Protein AF-0000000075983414 (afdb_homodimer)

Organism: Limulus polyphemus (NCBI:txid6850)

Secondary structure (DSSP, 8-state):
---------S-S-BTTB-HHHHHHHHHHHHHHHHHHHHHHHHHHHHTT--HHHHHHHHHHHHHHHHHHHHHHHHHHHHHHT-STTHHHHHHHHHHHHHHHHHHHHHHHHHHHHHHHHHHHHHHHHHTT--SGGGG-/---------S-S-BTTB-HHHHHHHHHHHHHHHHHHHHHHHHHHHHTT--HHHHHHHHHHHHHHHHHHHHHHHHHHHHHHT-STTHHHHHHHHHHHHHHHHHHHHHHHHHHHHHHHHHHHHHHHHHTT--SGGGG-

Nearest PDB structures (foldseek):
  1x8z-assembly1_A-2  TM=8.320E-01  e=2.469E+00  Arabidopsis thaliana
  1x8z-assembly3_A  TM=8.320E-01  e=2.469E+00  Arabidopsis thaliana
  3na7-assembly1_A  TM=4.948E-01  e=3.840E+00  Helicobacter pylori NCTC 11638
  6ixe-assembly1_A  TM=3.147E-01  e=1.873E+00  Homo sapiens
  8i21-assembly1_A  TM=4.310E-01  e=4.058E+00  Saccharomyces cerevisiae S288C

Structure (mmCIF, N/CA/C/O backbone):
data_AF-0000000075983414-model_v1
#
loop_
_entity.id
_entity.type
_entity.pdbx_description
1 polymer 'Uncharacterized protein LOC106467905 isoform X2'
#
loop_
_atom_site.group_PDB
_atom_site.id
_atom_site.type_symbol
_atom_site.label_atom_id
_atom_site.label_alt_id
_atom_site.label_comp_id
_atom_site.label_asym_id
_atom_site.label_entity_id
_atom_site.label_seq_id
_atom_site.pdbx_PDB_ins_code
_atom_site.Cartn_x
_atom_site.Cartn_y
_atom_site.Cartn_z
_atom_site.occupancy
_atom_site.B_iso_or_equiv
_atom_site.auth_seq_id
_atom_site.auth_comp_id
_atom_site.auth_asym_id
_atom_site.auth_atom_id
_atom_site.pdbx_PDB_model_num
ATOM 1 N N . MET A 1 1 ? 20.734 -34.062 -30.781 1 33.03 1 MET A N 1
ATOM 2 C CA . MET A 1 1 ? 19.844 -33.094 -30.156 1 33.03 1 MET A CA 1
ATOM 3 C C . MET A 1 1 ? 20.375 -32.656 -28.781 1 33.03 1 MET A C 1
ATOM 5 O O . MET A 1 1 ? 20.359 -33.438 -27.828 1 33.03 1 MET A O 1
ATOM 9 N N . THR A 1 2 ? 21.438 -32.062 -28.703 1 35.12 2 THR A N 1
ATOM 10 C CA . THR A 1 2 ? 22.312 -31.547 -27.656 1 35.12 2 THR A CA 1
ATOM 11 C C . THR A 1 2 ? 21.516 -30.766 -26.625 1 35.12 2 THR A C 1
ATOM 13 O O . THR A 1 2 ? 20.859 -29.781 -26.969 1 35.12 2 THR A O 1
ATOM 16 N N . THR A 1 3 ? 20.719 -31.5 -25.766 1 39.09 3 THR A N 1
ATOM 17 C CA . THR A 1 3 ? 19.891 -31 -24.672 1 39.09 3 THR A CA 1
ATOM 18 C C . THR A 1 3 ? 20.609 -29.906 -23.906 1 39.09 3 THR A C 1
ATOM 20 O O . THR A 1 3 ? 21.656 -30.141 -23.312 1 39.09 3 THR A O 1
ATOM 23 N N . SER A 1 4 ? 20.875 -28.812 -24.469 1 42.91 4 SER A N 1
ATOM 24 C CA . SER A 1 4 ? 21.438 -27.656 -23.766 1 42.91 4 SER A CA 1
ATOM 25 C C . SER A 1 4 ? 21.062 -27.688 -22.281 1 42.91 4 SER A C 1
ATOM 27 O O . SER A 1 4 ? 19.906 -27.922 -21.938 1 42.91 4 SER A O 1
ATOM 29 N N . PRO A 1 5 ? 21.969 -28.016 -21.359 1 45.22 5 PRO A N 1
ATOM 30 C CA . PRO A 1 5 ? 21.688 -28.125 -19.922 1 45.22 5 PRO A CA 1
ATOM 31 C C . PRO A 1 5 ? 20.719 -27.062 -19.438 1 45.22 5 PRO A C 1
ATOM 33 O O . PRO A 1 5 ? 20.953 -25.875 -19.609 1 45.22 5 PRO A O 1
ATOM 36 N N . GLU A 1 6 ? 19.406 -27.125 -19.812 1 51.22 6 GLU A N 1
ATOM 37 C CA . GLU A 1 6 ? 18.406 -26.219 -19.281 1 51.22 6 GLU A CA 1
ATOM 38 C C . GLU A 1 6 ? 18.734 -25.812 -17.859 1 51.22 6 GLU A C 1
ATOM 40 O O . GLU A 1 6 ? 19.062 -26.656 -17.016 1 51.22 6 GLU A O 1
ATOM 45 N N . PRO A 1 7 ? 19.172 -24.641 -17.656 1 54.56 7 PRO A N 1
ATOM 46 C CA . PRO A 1 7 ? 19.578 -24.109 -16.344 1 54.56 7 PRO A CA 1
ATOM 47 C C . PRO A 1 7 ? 18.641 -24.562 -15.219 1 54.56 7 PRO A C 1
ATOM 49 O O . PRO A 1 7 ? 17.469 -24.812 -15.453 1 54.56 7 PRO A O 1
ATOM 52 N N . MET A 1 8 ? 19.188 -25.219 -14.109 1 62.91 8 MET A N 1
ATOM 53 C CA . MET A 1 8 ? 18.516 -25.719 -12.906 1 62.91 8 MET A CA 1
ATOM 54 C C . MET A 1 8 ? 17.516 -24.703 -12.383 1 62.91 8 MET A C 1
ATOM 56 O O . MET A 1 8 ? 17.656 -23.5 -12.617 1 62.91 8 MET A O 1
ATOM 60 N N . ALA A 1 9 ? 16.359 -25.125 -12.141 1 73.62 9 ALA A N 1
ATOM 61 C CA . ALA A 1 9 ? 15.305 -24.281 -11.578 1 73.62 9 ALA A CA 1
ATOM 62 C C . ALA A 1 9 ? 15.859 -23.375 -10.484 1 73.62 9 ALA A C 1
ATOM 64 O O . ALA A 1 9 ? 16.844 -23.719 -9.82 1 73.62 9 ALA A O 1
ATOM 65 N N . ILE A 1 10 ? 15.555 -22.109 -10.484 1 77.94 10 ILE A N 1
ATOM 66 C CA . ILE A 1 10 ? 15.984 -21.141 -9.492 1 77.94 10 ILE A CA 1
ATOM 67 C C . ILE A 1 10 ? 15.773 -21.703 -8.094 1 77.94 10 ILE A C 1
ATOM 69 O O . ILE A 1 10 ? 16.656 -21.609 -7.238 1 77.94 10 ILE A O 1
ATOM 73 N N . LEU A 1 11 ? 14.555 -22.297 -7.871 1 75.38 11 LEU A N 1
ATOM 74 C CA . LEU A 1 11 ? 14.242 -22.938 -6.598 1 75.38 11 LEU A CA 1
ATOM 75 C C . LEU A 1 11 ? 14.086 -24.438 -6.77 1 75.38 11 LEU A C 1
ATOM 77 O O . LEU A 1 11 ? 13.508 -24.906 -7.754 1 75.38 11 LEU A O 1
ATOM 81 N N . THR A 1 12 ? 14.727 -25.203 -6.035 1 72.44 12 THR A N 1
ATOM 82 C CA . THR A 1 12 ? 14.586 -26.656 -6.07 1 72.44 12 THR A CA 1
ATOM 83 C C . THR A 1 12 ? 13.453 -27.109 -5.16 1 72.44 12 THR A C 1
ATOM 85 O O . THR A 1 12 ? 12.852 -28.156 -5.387 1 72.44 12 THR A O 1
ATOM 88 N N . THR A 1 13 ? 13.156 -26.375 -4.066 1 73.19 13 THR A N 1
ATOM 89 C CA . THR A 1 13 ? 12.062 -26.688 -3.148 1 73.19 13 THR A CA 1
ATOM 90 C C . THR A 1 13 ? 11.328 -25.406 -2.736 1 73.19 13 THR A C 1
ATOM 92 O O . THR A 1 13 ? 11.922 -24.328 -2.695 1 73.19 13 THR A O 1
ATOM 95 N N . CYS A 1 14 ? 10.102 -25.422 -2.766 1 72.12 14 CYS A N 1
ATOM 96 C CA . CYS A 1 14 ? 9.273 -24.297 -2.318 1 72.12 14 CYS A CA 1
ATOM 97 C C . CYS A 1 14 ? 8.281 -24.75 -1.256 1 72.12 14 CYS A C 1
ATOM 99 O O . CYS A 1 14 ? 7.57 -25.734 -1.439 1 72.12 14 CYS A O 1
ATOM 101 N N . CYS A 1 15 ? 8.125 -23.984 -0.198 1 65.69 15 CYS A N 1
ATOM 102 C CA . CYS A 1 15 ? 7.219 -24.25 0.913 1 65.69 15 CYS A CA 1
ATOM 103 C C . CYS A 1 15 ? 7.453 -25.656 1.479 1 65.69 15 CYS A C 1
ATOM 105 O O . CYS A 1 15 ? 6.5 -26.375 1.778 1 65.69 15 CYS A O 1
ATOM 107 N N . ARG A 1 16 ? 8.641 -26.062 1.559 1 63.31 16 ARG A N 1
ATOM 108 C CA . ARG A 1 16 ? 9.078 -27.344 2.121 1 63.31 16 ARG A CA 1
ATOM 109 C C . ARG A 1 16 ? 8.539 -28.516 1.308 1 63.31 16 ARG A C 1
ATOM 111 O O . ARG A 1 16 ? 8.352 -29.609 1.839 1 63.31 16 ARG A O 1
ATOM 118 N N . ARG A 1 17 ? 8.148 -28.25 0.26 1 73.69 17 ARG A N 1
ATOM 119 C CA . ARG A 1 17 ? 7.688 -29.344 -0.588 1 73.69 17 ARG A CA 1
ATOM 120 C C . ARG A 1 17 ? 8.289 -29.25 -1.984 1 73.69 17 ARG A C 1
ATOM 122 O O . ARG A 1 17 ? 9.398 -28.734 -2.152 1 73.69 17 ARG A O 1
ATOM 129 N N . SER A 1 18 ? 7.438 -29.594 -2.959 1 78.44 18 SER A N 1
ATOM 130 C CA . SER A 1 18 ? 7.82 -29.547 -4.363 1 78.44 18 SER A CA 1
ATOM 131 C C . SER A 1 18 ? 7.438 -28.219 -5 1 78.44 18 SER A C 1
ATOM 133 O O . SER A 1 18 ? 6.625 -27.469 -4.445 1 78.44 18 SER A O 1
ATOM 135 N N . VAL A 1 19 ? 8.195 -27.828 -5.965 1 83.31 19 VAL A N 1
ATOM 136 C CA . VAL A 1 19 ? 7.957 -26.578 -6.695 1 83.31 19 VAL A CA 1
ATOM 137 C C . VAL A 1 19 ? 6.539 -26.578 -7.266 1 83.31 19 VAL A C 1
ATOM 139 O O . VAL A 1 19 ? 5.922 -25.516 -7.41 1 83.31 19 VAL A O 1
ATOM 142 N N . ARG A 1 20 ? 6.02 -27.781 -7.523 1 83.62 20 ARG A N 1
ATOM 143 C CA . ARG A 1 20 ? 4.664 -27.891 -8.055 1 83.62 20 ARG A CA 1
ATOM 144 C C . ARG A 1 20 ? 3.629 -27.516 -6.996 1 83.62 20 ARG A C 1
ATOM 146 O O . ARG A 1 20 ? 2.717 -26.734 -7.262 1 83.62 20 ARG A O 1
ATOM 153 N N . ASP A 1 21 ? 3.816 -28.062 -5.832 1 85 21 ASP A N 1
ATOM 154 C CA . ASP A 1 21 ? 2.93 -27.75 -4.719 1 85 21 ASP A CA 1
ATOM 155 C C . ASP A 1 21 ? 3.025 -26.266 -4.34 1 85 21 ASP A C 1
ATOM 157 O O . ASP A 1 21 ? 2.018 -25.641 -4.004 1 85 21 ASP A O 1
ATOM 161 N N . GLY A 1 22 ? 4.281 -25.75 -4.414 1 86.5 22 GLY A N 1
ATOM 162 C CA . GLY A 1 22 ? 4.484 -24.344 -4.129 1 86.5 22 GLY A CA 1
ATOM 163 C C . GLY A 1 22 ? 3.756 -23.422 -5.098 1 86.5 22 GLY A C 1
ATOM 164 O O . GLY A 1 22 ? 3.174 -22.422 -4.691 1 86.5 22 GLY A O 1
ATOM 165 N N . SER A 1 23 ? 3.762 -23.812 -6.324 1 88.88 23 SER A N 1
ATOM 166 C CA . SER A 1 23 ? 3.088 -23.016 -7.34 1 88.88 23 SER A CA 1
ATOM 167 C C . SER A 1 23 ? 1.573 -23.062 -7.168 1 88.88 23 SER A C 1
ATOM 169 O O . SER A 1 23 ? 0.885 -22.062 -7.391 1 88.88 23 SER A O 1
ATOM 171 N N . PHE A 1 24 ? 1.1 -24.234 -6.777 1 89.25 24 PHE A N 1
ATOM 172 C CA . PHE A 1 24 ? -0.328 -24.375 -6.512 1 89.25 24 PHE A CA 1
ATOM 173 C C . PHE A 1 24 ? -0.745 -23.5 -5.336 1 89.25 24 PHE A C 1
ATOM 175 O O . PHE A 1 24 ? -1.758 -22.797 -5.406 1 89.25 24 PHE A O 1
ATOM 182 N N . ILE A 1 25 ? 0.06 -23.469 -4.293 1 88.56 25 ILE A N 1
ATOM 183 C CA . ILE A 1 25 ? -0.216 -22.641 -3.119 1 88.56 25 ILE A CA 1
ATOM 184 C C . ILE A 1 25 ? -0.112 -21.156 -3.486 1 88.56 25 ILE A C 1
ATOM 186 O O . ILE A 1 25 ? -0.909 -20.344 -3.02 1 88.56 25 ILE A O 1
ATOM 190 N N . ALA A 1 26 ? 0.865 -20.859 -4.297 1 90.69 26 ALA A N 1
ATOM 191 C CA . ALA A 1 26 ? 1.028 -19.484 -4.754 1 90.69 26 ALA A CA 1
ATOM 192 C C . ALA A 1 26 ? -0.204 -19.016 -5.52 1 90.69 26 ALA A C 1
ATOM 194 O O . ALA A 1 26 ? -0.639 -17.875 -5.363 1 90.69 26 ALA A O 1
ATOM 195 N N . GLY A 1 27 ? -0.705 -19.922 -6.344 1 93 27 GLY A N 1
ATOM 196 C CA . GLY A 1 27 ? -1.905 -19.578 -7.094 1 93 27 GLY A CA 1
ATOM 197 C C . GLY A 1 27 ? -3.096 -19.281 -6.203 1 93 27 GLY A C 1
ATOM 198 O O . GLY A 1 27 ? -3.797 -18.281 -6.418 1 93 27 GLY A O 1
ATOM 199 N N . ILE A 1 28 ? -3.271 -20.125 -5.195 1 90.38 28 ILE A N 1
ATOM 200 C CA . ILE A 1 28 ? -4.391 -19.953 -4.273 1 90.38 28 ILE A CA 1
ATOM 201 C C . ILE A 1 28 ? -4.188 -18.672 -3.459 1 90.38 28 ILE A C 1
ATOM 203 O O . ILE A 1 28 ? -5.113 -17.875 -3.297 1 90.38 28 ILE A O 1
ATOM 207 N N . TYR A 1 29 ? -2.979 -18.562 -3.021 1 89 29 TYR A N 1
ATOM 208 C CA . TYR A 1 29 ? -2.629 -17.391 -2.215 1 89 29 TYR A CA 1
ATOM 209 C C . TYR A 1 29 ? -2.887 -16.109 -2.98 1 89 29 TYR A C 1
ATOM 211 O O . TYR A 1 29 ? -3.508 -15.18 -2.455 1 89 29 TYR A O 1
ATOM 219 N N . THR A 1 30 ? -2.441 -15.977 -4.184 1 91.94 30 THR A N 1
ATOM 220 C CA . THR A 1 30 ? -2.607 -14.766 -4.973 1 91.94 30 THR A CA 1
ATOM 221 C C . THR A 1 30 ? -4.07 -14.562 -5.352 1 91.94 30 THR A C 1
ATOM 223 O O . THR A 1 30 ? -4.543 -13.43 -5.441 1 91.94 30 THR A O 1
ATOM 226 N N . LEU A 1 31 ? -4.734 -15.68 -5.59 1 92 31 LEU A N 1
ATOM 227 C CA . LEU A 1 31 ? -6.16 -15.586 -5.887 1 92 31 LEU A CA 1
ATOM 228 C C . LEU A 1 31 ? -6.91 -14.914 -4.742 1 92 31 LEU A C 1
ATOM 230 O O . LEU A 1 31 ? -7.676 -13.977 -4.965 1 92 31 LEU A O 1
ATOM 234 N N . VAL A 1 32 ? -6.625 -15.367 -3.557 1 86.88 32 VAL A N 1
ATOM 235 C CA . VAL A 1 32 ? -7.293 -14.836 -2.373 1 86.88 32 VAL A CA 1
ATOM 236 C C . VAL A 1 32 ? -6.859 -13.391 -2.135 1 86.88 32 VAL A C 1
ATOM 238 O O . VAL A 1 32 ? -7.691 -12.523 -1.871 1 86.88 32 VAL A O 1
ATOM 241 N N . LEU A 1 33 ? -5.586 -13.133 -2.258 1 85.94 33 LEU A N 1
ATOM 242 C CA . LEU A 1 33 ? -5.035 -11.797 -2.025 1 85.94 33 LEU A CA 1
ATOM 243 C C . LEU A 1 33 ? -5.637 -10.789 -2.996 1 85.94 33 LEU A C 1
ATOM 245 O O . LEU A 1 33 ? -6.09 -9.719 -2.58 1 85.94 33 LEU A O 1
ATOM 249 N N . TYR A 1 34 ? -5.707 -11.102 -4.195 1 91.69 34 TYR A N 1
ATOM 250 C CA . TYR A 1 34 ? -6.156 -10.125 -5.191 1 91.69 34 TYR A CA 1
ATOM 251 C C . TYR A 1 34 ? -7.676 -10.031 -5.211 1 91.69 34 TYR A C 1
ATOM 253 O O . TYR A 1 34 ? -8.234 -8.984 -5.559 1 91.69 34 TYR A O 1
ATOM 261 N N . MET A 1 35 ? -8.328 -11.148 -4.844 1 88.56 35 MET A N 1
ATOM 262 C CA . MET A 1 35 ? -9.766 -11.016 -4.625 1 88.56 35 MET A CA 1
ATOM 263 C C . MET A 1 35 ? -10.062 -10 -3.527 1 88.56 35 MET A C 1
ATOM 265 O O . MET A 1 35 ? -10.984 -9.195 -3.654 1 88.56 35 MET A O 1
ATOM 269 N N . ALA A 1 36 ? -9.32 -10.086 -2.457 1 83.62 36 ALA A N 1
ATOM 270 C CA . ALA A 1 36 ? -9.469 -9.125 -1.364 1 83.62 36 ALA A CA 1
ATOM 271 C C . ALA A 1 36 ? -9.203 -7.703 -1.84 1 83.62 36 ALA A C 1
ATOM 273 O O . ALA A 1 36 ? -9.914 -6.773 -1.467 1 83.62 36 ALA A O 1
ATOM 274 N N . VAL A 1 37 ? -8.18 -7.516 -2.641 1 86.25 37 VAL A N 1
ATOM 275 C CA . VAL A 1 37 ? -7.832 -6.199 -3.166 1 86.25 37 VAL A CA 1
ATOM 276 C C . VAL A 1 37 ? -8.969 -5.668 -4.031 1 86.25 37 VAL A C 1
ATOM 278 O O . VAL A 1 37 ? -9.32 -4.488 -3.953 1 86.25 37 VAL A O 1
ATOM 281 N N . VAL A 1 38 ? -9.562 -6.531 -4.844 1 88.88 38 VAL A N 1
ATOM 282 C CA . VAL A 1 38 ? -10.68 -6.133 -5.691 1 88.88 38 VAL A CA 1
ATOM 283 C C . VAL A 1 38 ? -11.867 -5.715 -4.828 1 88.88 38 VAL A C 1
ATOM 285 O O . VAL A 1 38 ? -12.492 -4.68 -5.078 1 88.88 38 VAL A O 1
ATOM 288 N N . ILE A 1 39 ? -12.18 -6.52 -3.836 1 84.44 39 ILE A N 1
ATOM 289 C CA . ILE A 1 39 ? -13.312 -6.242 -2.967 1 84.44 39 ILE A CA 1
ATOM 290 C C . ILE A 1 39 ? -13.109 -4.914 -2.248 1 84.44 39 ILE A C 1
ATOM 292 O O . ILE A 1 39 ? -13.977 -4.043 -2.271 1 84.44 39 ILE A O 1
ATOM 296 N N . VAL A 1 40 ? -11.977 -4.715 -1.691 1 80.94 40 VAL A N 1
ATOM 297 C CA . VAL A 1 40 ? -11.664 -3.5 -0.949 1 80.94 40 VAL A CA 1
ATOM 298 C C . VAL A 1 40 ? -11.648 -2.303 -1.897 1 80.94 40 VAL A C 1
ATOM 300 O O . VAL A 1 40 ? -12.172 -1.235 -1.57 1 80.94 40 VAL A O 1
ATOM 303 N N . GLY A 1 41 ? -10.977 -2.482 -3.072 1 83.12 41 GLY A N 1
ATOM 304 C CA . GLY A 1 41 ? -10.906 -1.406 -4.047 1 83.12 41 GLY A CA 1
ATOM 305 C C . GLY A 1 41 ? -12.273 -0.985 -4.562 1 83.12 41 GLY A C 1
ATOM 306 O O . GLY A 1 41 ? -12.531 0.206 -4.75 1 83.12 41 GLY A O 1
ATOM 307 N N . THR A 1 42 ? -13.094 -1.959 -4.801 1 83.56 42 THR A N 1
ATOM 308 C CA . THR A 1 42 ? -14.438 -1.662 -5.293 1 83.56 42 THR A CA 1
ATOM 309 C C . THR A 1 42 ? -15.242 -0.923 -4.23 1 83.56 42 THR A C 1
ATOM 311 O O . THR A 1 42 ? -16 -0.002 -4.551 1 83.56 42 THR A O 1
ATOM 314 N N . PHE A 1 43 ? -15.156 -1.291 -3.02 1 77.94 43 PHE A N 1
ATOM 315 C CA . PHE A 1 43 ? -15.828 -0.582 -1.937 1 77.94 43 PHE A CA 1
ATOM 316 C C . PHE A 1 43 ? -15.344 0.861 -1.854 1 77.94 43 PHE A C 1
ATOM 318 O O . PHE A 1 43 ? -16.141 1.776 -1.633 1 77.94 43 PHE A O 1
ATOM 325 N N . TYR A 1 44 ? -14.07 1.025 -1.992 1 77 44 TYR A N 1
ATOM 326 C CA . TYR A 1 44 ? -13.5 2.367 -1.975 1 77 44 TYR A CA 1
ATOM 327 C C . TYR A 1 44 ? -14.047 3.209 -3.119 1 77 44 TYR A C 1
ATOM 329 O O . TYR A 1 44 ? -14.391 4.379 -2.93 1 77 44 TYR A O 1
ATOM 337 N N . LEU A 1 45 ? -14.109 2.67 -4.273 1 76.25 45 LEU A N 1
ATOM 338 C CA . LEU A 1 45 ? -14.602 3.385 -5.445 1 76.25 45 LEU A CA 1
ATOM 339 C C . LEU A 1 45 ? -16.062 3.803 -5.258 1 76.25 45 LEU A C 1
ATOM 341 O O . LEU A 1 45 ? -16.469 4.883 -5.695 1 76.25 45 LEU A O 1
ATOM 345 N N . ASN A 1 46 ? -16.812 2.953 -4.617 1 75.06 46 ASN A N 1
ATOM 346 C CA . ASN A 1 46 ? -18.219 3.242 -4.395 1 75.06 46 ASN A CA 1
ATOM 347 C C . ASN A 1 46 ? -18.406 4.281 -3.295 1 75.06 46 ASN A C 1
ATOM 349 O O . ASN A 1 46 ? -19.422 4.988 -3.27 1 75.06 46 ASN A O 1
ATOM 353 N N . SER A 1 47 ? -17.484 4.25 -2.465 1 65.19 47 SER A N 1
ATOM 354 C CA . SER A 1 47 ? -17.625 5.199 -1.367 1 65.19 47 SER A CA 1
ATOM 355 C C . SER A 1 47 ? -17.156 6.594 -1.784 1 65.19 47 SER A C 1
ATOM 357 O O . SER A 1 47 ? -17.375 7.57 -1.065 1 65.19 47 SER A O 1
ATOM 359 N N . LEU A 1 48 ? -16.891 6.949 -3.082 1 57.69 48 LEU A N 1
ATOM 360 C CA . LEU A 1 48 ? -16.594 8.227 -3.723 1 57.69 48 LEU A CA 1
ATOM 361 C C . LEU A 1 48 ? -15.672 9.07 -2.842 1 57.69 48 LEU A C 1
ATOM 363 O O . LEU A 1 48 ? -15.812 10.297 -2.787 1 57.69 48 LEU A O 1
ATOM 367 N N . LEU A 1 49 ? -14.75 8.438 -2.119 1 56.03 49 LEU A N 1
ATOM 368 C CA . LEU A 1 49 ? -14.211 9.258 -1.043 1 56.03 49 LEU A CA 1
ATOM 369 C C . LEU A 1 49 ? -13.266 10.32 -1.593 1 56.03 49 LEU A C 1
ATOM 371 O O . LEU A 1 49 ? -13.414 11.508 -1.294 1 56.03 49 LEU A O 1
ATOM 375 N N . GLU A 1 50 ? -12.078 10 -2.023 1 59.78 50 GLU A N 1
ATOM 376 C CA . GLU A 1 50 ? -11.117 11.031 -2.414 1 59.78 50 GLU A CA 1
ATOM 377 C C . GLU A 1 50 ? -10.766 10.922 -3.895 1 59.78 50 GLU A C 1
ATOM 379 O O . GLU A 1 50 ? -10.281 9.875 -4.348 1 59.78 50 GLU A O 1
ATOM 384 N N . PRO A 1 51 ? -11.164 12.039 -4.609 1 60.47 51 PRO A N 1
ATOM 385 C CA . PRO A 1 51 ? -10.867 12.062 -6.043 1 60.47 51 PRO A CA 1
ATOM 386 C C . PRO A 1 51 ? -9.414 11.703 -6.348 1 60.47 51 PRO A C 1
ATOM 388 O O . PRO A 1 51 ? -9.141 11.016 -7.34 1 60.47 51 PRO A O 1
ATOM 391 N N . ALA A 1 52 ? -8.484 12.109 -5.422 1 60.22 52 ALA A N 1
ATOM 392 C CA . ALA A 1 52 ? -7.062 11.977 -5.742 1 60.22 52 ALA A CA 1
ATOM 393 C C . ALA A 1 52 ? -6.66 10.508 -5.832 1 60.22 52 ALA A C 1
ATOM 395 O O . ALA A 1 52 ? -5.785 10.141 -6.617 1 60.22 52 ALA A O 1
ATOM 396 N N . LEU A 1 53 ? -7.449 9.688 -5.07 1 68.5 53 LEU A N 1
ATOM 397 C CA . LEU A 1 53 ? -7.031 8.289 -5.035 1 68.5 53 LEU A CA 1
ATOM 398 C C . LEU A 1 53 ? -7.945 7.43 -5.902 1 68.5 53 LEU A C 1
ATOM 400 O O . LEU A 1 53 ? -7.707 6.23 -6.062 1 68.5 53 LEU A O 1
ATOM 404 N N . LEU A 1 54 ? -8.914 8.188 -6.59 1 74.38 54 LEU A N 1
ATOM 405 C CA . LEU A 1 54 ? -9.906 7.445 -7.363 1 74.38 54 LEU A CA 1
ATOM 406 C C . LEU A 1 54 ? -9.258 6.758 -8.562 1 74.38 54 LEU A C 1
ATOM 408 O O . LEU A 1 54 ? -9.477 5.566 -8.789 1 74.38 54 LEU A O 1
ATOM 412 N N . GLY A 1 55 ? -8.477 7.59 -9.266 1 75.44 55 GLY A N 1
ATOM 413 C CA . GLY A 1 55 ? -7.832 7.047 -10.445 1 75.44 55 GLY A CA 1
ATOM 414 C C . GLY A 1 55 ? -6.871 5.914 -10.141 1 75.44 55 GLY A C 1
ATOM 415 O O . GLY A 1 55 ? -6.887 4.879 -10.805 1 75.44 55 GLY A O 1
ATOM 416 N N . VAL A 1 56 ? -6.195 6.09 -9.094 1 76.88 56 VAL A N 1
ATOM 417 C CA . VAL A 1 56 ? -5.184 5.113 -8.711 1 76.88 56 VAL A CA 1
ATOM 418 C C . VAL A 1 56 ? -5.859 3.844 -8.195 1 76.88 56 VAL A C 1
ATOM 420 O O . VAL A 1 56 ? -5.422 2.732 -8.5 1 76.88 56 VAL A O 1
ATOM 423 N N . THR A 1 57 ? -6.93 4.043 -7.488 1 80 57 THR A N 1
ATOM 424 C CA . THR A 1 57 ? -7.656 2.9 -6.953 1 80 57 THR A CA 1
ATOM 425 C C . THR A 1 57 ? -8.328 2.111 -8.07 1 80 57 THR A C 1
ATOM 427 O O . THR A 1 57 ? -8.312 0.879 -8.07 1 80 57 THR A O 1
ATOM 430 N N . LEU A 1 58 ? -8.82 2.877 -9.008 1 84.5 58 LEU A N 1
ATOM 431 C CA . LEU A 1 58 ? -9.461 2.207 -10.141 1 84.5 58 LEU A CA 1
ATOM 432 C C . LEU A 1 58 ? -8.453 1.363 -10.914 1 84.5 58 LEU A C 1
ATOM 434 O O . LEU A 1 58 ? -8.742 0.221 -11.273 1 84.5 58 LEU A O 1
ATOM 438 N N . LEU A 1 59 ? -7.316 1.932 -11.172 1 85.38 59 LEU A N 1
ATOM 439 C CA . LEU A 1 59 ? -6.254 1.22 -11.875 1 85.38 59 LEU A CA 1
ATOM 440 C C . LEU A 1 59 ? -5.852 -0.04 -11.117 1 85.38 59 LEU A C 1
ATOM 442 O O . LEU A 1 59 ? -5.711 -1.111 -11.711 1 85.38 59 LEU A O 1
ATOM 446 N N . SER A 1 60 ? -5.703 0.103 -9.852 1 86.69 60 SER A N 1
ATOM 447 C CA . SER A 1 60 ? -5.312 -1.025 -9.016 1 86.69 60 SER A CA 1
ATOM 448 C C . SER A 1 60 ? -6.371 -2.123 -9.031 1 86.69 60 SER A C 1
ATOM 450 O O . SER A 1 60 ? -6.039 -3.311 -9.078 1 86.69 60 SER A O 1
ATOM 452 N N . VAL A 1 61 ? -7.645 -1.737 -9.062 1 88.88 61 VAL A N 1
ATOM 453 C CA . VAL A 1 61 ? -8.734 -2.707 -9.031 1 88.88 61 VAL A CA 1
ATOM 454 C C . VAL A 1 61 ? -8.781 -3.479 -10.344 1 88.88 61 VAL A C 1
ATOM 456 O O . VAL A 1 61 ? -8.945 -4.699 -10.352 1 88.88 61 VAL A O 1
ATOM 459 N N . VAL A 1 62 ? -8.625 -2.779 -11.453 1 92.06 62 VAL A N 1
ATOM 460 C CA . VAL A 1 62 ? -8.648 -3.41 -12.766 1 92.06 62 VAL A CA 1
ATOM 461 C C . VAL A 1 62 ? -7.496 -4.41 -12.875 1 92.06 62 VAL A C 1
ATOM 463 O O . VAL A 1 62 ? -7.699 -5.555 -13.297 1 92.06 62 VAL A O 1
ATOM 466 N N . LEU A 1 63 ? -6.355 -4.043 -12.461 1 92.94 63 LEU A N 1
ATOM 467 C CA . LEU A 1 63 ? -5.188 -4.914 -12.523 1 92.94 63 LEU A CA 1
ATOM 468 C C . LEU A 1 63 ? -5.34 -6.102 -11.586 1 92.94 63 LEU A C 1
ATOM 470 O O . LEU A 1 63 ? -4.973 -7.227 -11.93 1 92.94 63 LEU A O 1
ATOM 474 N N . ALA A 1 64 ? -5.844 -5.812 -10.461 1 93.38 64 ALA A N 1
ATOM 475 C CA . ALA A 1 64 ? -6.098 -6.895 -9.516 1 93.38 64 ALA A CA 1
ATOM 476 C C . ALA A 1 64 ? -7.086 -7.906 -10.086 1 93.38 64 ALA A C 1
ATOM 478 O O . ALA A 1 64 ? -6.953 -9.109 -9.867 1 93.38 64 ALA A O 1
ATOM 479 N N . GLY A 1 65 ? -8.031 -7.375 -10.797 1 94.81 65 GLY A N 1
ATOM 480 C CA . GLY A 1 65 ? -8.969 -8.266 -11.461 1 94.81 65 GLY A CA 1
ATOM 481 C C . GLY A 1 65 ? -8.297 -9.211 -12.445 1 94.81 65 GLY A C 1
ATOM 482 O O . GLY A 1 65 ? -8.602 -10.406 -12.469 1 94.81 65 GLY A O 1
ATOM 483 N N . PHE A 1 66 ? -7.441 -8.703 -13.234 1 95.75 66 PHE A N 1
ATOM 484 C CA . PHE A 1 66 ? -6.668 -9.516 -14.164 1 95.75 66 PHE A CA 1
ATOM 485 C C . PHE A 1 66 ? -5.848 -10.562 -13.414 1 95.75 66 PHE A C 1
ATOM 487 O O . PHE A 1 66 ? -5.703 -11.695 -13.867 1 95.75 66 PHE A O 1
ATOM 494 N N . CYS A 1 67 ? -5.34 -10.141 -12.289 1 95.31 67 CYS A N 1
ATOM 495 C CA . CYS A 1 67 ? -4.543 -11.07 -11.5 1 95.31 67 CYS A CA 1
ATOM 496 C C . CYS A 1 67 ? -5.395 -12.219 -10.977 1 95.31 67 CYS A C 1
ATOM 498 O O . CYS A 1 67 ? -4.938 -13.359 -10.914 1 95.31 67 CYS A O 1
ATOM 500 N N . VAL A 1 68 ? -6.621 -11.938 -10.648 1 94.75 68 VAL A N 1
ATOM 501 C CA . VAL A 1 68 ? -7.539 -12.977 -10.195 1 94.75 68 VAL A CA 1
ATOM 502 C C . VAL A 1 68 ? -7.75 -14.008 -11.297 1 94.75 68 VAL A C 1
ATOM 504 O O . VAL A 1 68 ? -7.629 -15.211 -11.07 1 94.75 68 VAL A O 1
ATOM 507 N N . VAL A 1 69 ? -7.977 -13.578 -12.5 1 96.12 69 VAL A N 1
ATOM 508 C CA . VAL A 1 69 ? -8.227 -14.453 -13.641 1 96.12 69 VAL A CA 1
ATOM 509 C C . VAL A 1 69 ? -6.984 -15.297 -13.93 1 96.12 69 VAL A C 1
ATOM 511 O O . VAL A 1 69 ? -7.078 -16.516 -14.086 1 96.12 69 VAL A O 1
ATOM 514 N N . THR A 1 70 ? -5.875 -14.664 -13.938 1 96 70 THR A N 1
ATOM 515 C CA . THR A 1 70 ? -4.648 -15.375 -14.281 1 96 70 THR A CA 1
ATOM 516 C C . THR A 1 70 ? -4.242 -16.328 -13.156 1 96 70 THR A C 1
ATOM 518 O O . THR A 1 70 ? -3.549 -17.312 -13.391 1 96 70 THR A O 1
ATOM 521 N N . SER A 1 71 ? -4.633 -16.047 -11.922 1 96.19 71 SER A N 1
ATOM 522 C CA . SER A 1 71 ? -4.375 -16.984 -10.828 1 96.19 71 SER A CA 1
ATOM 523 C C . SER A 1 71 ? -5.148 -18.281 -11.023 1 96.19 71 SER A C 1
ATOM 525 O O . SER A 1 71 ? -4.633 -19.359 -10.734 1 96.19 71 SER A O 1
ATOM 527 N N . VAL A 1 72 ? -6.352 -18.156 -11.477 1 95.12 72 VAL A N 1
ATOM 528 C CA . VAL A 1 72 ? -7.133 -19.359 -11.781 1 95.12 72 VAL A CA 1
ATOM 529 C C . VAL A 1 72 ? -6.469 -20.125 -12.914 1 95.12 72 VAL A C 1
ATOM 531 O O . VAL A 1 72 ? -6.34 -21.359 -12.844 1 95.12 72 VAL A O 1
ATOM 534 N N . ILE A 1 73 ? -6.02 -19.453 -13.945 1 95 73 ILE A N 1
ATOM 535 C CA . ILE A 1 73 ? -5.332 -20.078 -15.07 1 95 73 ILE A CA 1
ATOM 536 C C . ILE A 1 73 ? -4.074 -20.797 -14.57 1 95 73 ILE A C 1
ATOM 538 O O . ILE A 1 73 ? -3.75 -21.891 -15.039 1 95 73 ILE A O 1
ATOM 542 N N . LEU A 1 74 ? -3.373 -20.188 -13.641 1 95 74 LEU A N 1
ATOM 543 C CA . LEU A 1 74 ? -2.18 -20.797 -13.062 1 95 74 LEU A CA 1
ATOM 544 C C . LEU A 1 74 ? -2.525 -22.094 -12.344 1 95 74 LEU A C 1
ATOM 546 O O . LEU A 1 74 ? -1.834 -23.109 -12.508 1 95 74 LEU A O 1
ATOM 550 N N . ILE A 1 75 ? -3.592 -22.078 -11.562 1 93.62 75 ILE A N 1
ATOM 551 C CA . ILE A 1 75 ? -3.994 -23.266 -10.82 1 93.62 75 ILE A CA 1
ATOM 552 C C . ILE A 1 75 ? -4.359 -24.391 -11.789 1 93.62 75 ILE A C 1
ATOM 554 O O . ILE A 1 75 ? -3.908 -25.531 -11.633 1 93.62 75 ILE A O 1
ATOM 558 N N . VAL A 1 76 ? -5.129 -24.031 -12.836 1 92.5 76 VAL A N 1
ATOM 559 C CA . VAL A 1 76 ? -5.488 -25 -13.859 1 92.5 76 VAL A CA 1
ATOM 560 C C . VAL A 1 76 ? -4.234 -25.469 -14.602 1 92.5 76 VAL A C 1
ATOM 562 O O . VAL A 1 76 ? -4.082 -26.641 -14.906 1 92.5 76 VAL A O 1
ATOM 565 N N . GLY A 1 77 ? -3.365 -24.469 -14.898 1 90.62 77 GLY A N 1
ATOM 566 C CA . GLY A 1 77 ? -2.141 -24.797 -15.617 1 90.62 77 GLY A CA 1
ATOM 567 C C . GLY A 1 77 ? -1.264 -25.781 -14.875 1 90.62 77 GLY A C 1
ATOM 568 O O . GLY A 1 77 ? -0.666 -26.672 -15.492 1 90.62 77 GLY A O 1
ATOM 569 N N . VAL A 1 78 ? -1.209 -25.688 -13.602 1 87.94 78 VAL A N 1
ATOM 570 C CA . VAL A 1 78 ? -0.417 -26.609 -12.789 1 87.94 78 VAL A CA 1
ATOM 571 C C . VAL A 1 78 ? -1.079 -27.984 -12.773 1 87.94 78 VAL A C 1
ATOM 573 O O . VAL A 1 78 ? -0.395 -29.016 -12.75 1 87.94 78 VAL A O 1
ATOM 576 N N . CYS A 1 79 ? -2.385 -28 -12.852 1 86.31 79 CYS A N 1
ATOM 577 C CA . CYS A 1 79 ? -3.117 -29.266 -12.852 1 86.31 79 CYS A CA 1
ATOM 578 C C . CYS A 1 79 ? -2.971 -29.984 -14.188 1 86.31 79 CYS A C 1
ATOM 580 O O . CYS A 1 79 ? -2.926 -31.219 -14.234 1 86.31 79 CYS A O 1
ATOM 582 N N . VAL A 1 80 ? -2.916 -29.203 -15.258 1 86.88 80 VAL A N 1
ATOM 583 C CA . VAL A 1 80 ? -2.828 -29.812 -16.578 1 86.88 80 VAL A CA 1
ATOM 584 C C . VAL A 1 80 ? -1.367 -29.875 -17.031 1 86.88 80 VAL A C 1
ATOM 586 O O . VAL A 1 80 ? -1.062 -30.359 -18.109 1 86.88 80 VAL A O 1
ATOM 589 N N . ASP A 1 81 ? -0.452 -29.547 -16.234 1 82.94 81 ASP A N 1
ATOM 590 C CA . ASP A 1 81 ? 0.983 -29.594 -16.5 1 82.94 81 ASP A CA 1
ATOM 591 C C . ASP A 1 81 ? 1.33 -28.844 -17.781 1 82.94 81 ASP A C 1
ATOM 593 O O . ASP A 1 81 ? 2.039 -29.359 -18.641 1 82.94 81 ASP A O 1
ATOM 597 N N . SER A 1 82 ? 0.711 -27.703 -17.922 1 86.06 82 SER A N 1
ATOM 598 C CA . SER A 1 82 ? 1.025 -26.875 -19.094 1 86.06 82 SER A CA 1
ATOM 599 C C . SER A 1 82 ? 1.865 -25.672 -18.688 1 86.06 82 SER A C 1
ATOM 601 O O . SER A 1 82 ? 1.469 -24.891 -17.828 1 86.06 82 SER A O 1
ATOM 603 N N . LYS A 1 83 ? 3.033 -25.516 -19.359 1 85.31 83 LYS A N 1
ATOM 604 C CA . LYS A 1 83 ? 3.965 -24.438 -19.031 1 85.31 83 LYS A CA 1
ATOM 605 C C . LYS A 1 83 ? 3.438 -23.094 -19.516 1 85.31 83 LYS A C 1
ATOM 607 O O . LYS A 1 83 ? 3.627 -22.078 -18.844 1 85.31 83 LYS A O 1
ATOM 612 N N . GLY A 1 84 ? 2.738 -23.078 -20.641 1 87.56 84 GLY A N 1
ATOM 613 C CA . GLY A 1 84 ? 2.273 -21.844 -21.25 1 87.56 84 GLY A CA 1
ATOM 614 C C . GLY A 1 84 ? 1.256 -21.094 -20.406 1 87.56 84 GLY A C 1
ATOM 615 O O . GLY A 1 84 ? 1.151 -19.875 -20.469 1 87.56 84 GLY A O 1
ATOM 616 N N . MET A 1 85 ? 0.536 -21.812 -19.594 1 89.94 85 MET A N 1
ATOM 617 C CA . MET A 1 85 ? -0.528 -21.219 -18.781 1 89.94 85 MET A CA 1
ATOM 618 C C . MET A 1 85 ? 0.044 -20.5 -17.562 1 89.94 85 MET A C 1
ATOM 620 O O . MET A 1 85 ? -0.649 -19.719 -16.906 1 89.94 85 MET A O 1
ATOM 624 N N . LEU A 1 86 ? 1.265 -20.719 -17.281 1 91.5 86 LEU A N 1
ATOM 625 C CA . LEU A 1 86 ? 1.89 -20.109 -16.109 1 91.5 86 LEU A CA 1
ATOM 626 C C . LEU A 1 86 ? 2.389 -18.703 -16.438 1 91.5 86 LEU A C 1
ATOM 628 O O . LEU A 1 86 ? 2.432 -17.844 -15.57 1 91.5 86 LEU A O 1
ATOM 632 N N . LEU A 1 87 ? 2.664 -18.406 -17.672 1 91.62 87 LEU A N 1
ATOM 633 C CA . LEU A 1 87 ? 3.301 -17.172 -18.109 1 91.62 87 LEU A CA 1
ATOM 634 C C . LEU A 1 87 ? 2.375 -15.977 -17.906 1 91.62 87 LEU A C 1
ATOM 636 O O . LEU A 1 87 ? 2.818 -14.906 -17.469 1 91.62 87 LEU A O 1
ATOM 640 N N . PRO A 1 88 ? 1.091 -16.125 -18.234 1 93.44 88 PRO A N 1
ATOM 641 C CA . PRO A 1 88 ? 0.198 -14.977 -18.016 1 93.44 88 PRO A CA 1
ATOM 642 C C . PRO A 1 88 ? 0.174 -14.516 -16.562 1 93.44 88 PRO A C 1
ATOM 644 O O . PRO A 1 88 ? 0.126 -13.312 -16.297 1 93.44 88 PRO A O 1
ATOM 647 N N . TRP A 1 89 ? 0.19 -15.414 -15.625 1 95.25 89 TRP A N 1
ATOM 648 C CA . TRP A 1 89 ? 0.204 -15.078 -14.203 1 95.25 89 TRP A CA 1
ATOM 649 C C . TRP A 1 89 ? 1.487 -14.352 -13.828 1 95.25 89 TRP A C 1
ATOM 651 O O . TRP A 1 89 ? 1.445 -13.32 -13.141 1 95.25 89 TRP A O 1
ATOM 661 N N . VAL A 1 90 ? 2.533 -14.781 -14.297 1 94.62 90 VAL A N 1
ATOM 662 C CA . VAL A 1 90 ? 3.822 -14.164 -13.992 1 94.62 90 VAL A CA 1
ATOM 663 C C . VAL A 1 90 ? 3.844 -12.727 -14.492 1 94.62 90 VAL A C 1
ATOM 665 O O . VAL A 1 90 ? 4.277 -11.82 -13.781 1 94.62 90 VAL A O 1
ATOM 668 N N . THR A 1 91 ? 3.367 -12.57 -15.688 1 94.12 91 THR A N 1
ATOM 669 C CA . THR A 1 91 ? 3.367 -11.242 -16.312 1 94.12 91 THR A CA 1
ATOM 670 C C . THR A 1 91 ? 2.422 -10.305 -15.562 1 94.12 91 THR A C 1
ATOM 672 O O . THR A 1 91 ? 2.803 -9.188 -15.211 1 94.12 91 THR A O 1
ATOM 675 N N . THR A 1 92 ? 1.255 -10.719 -15.273 1 94.62 92 T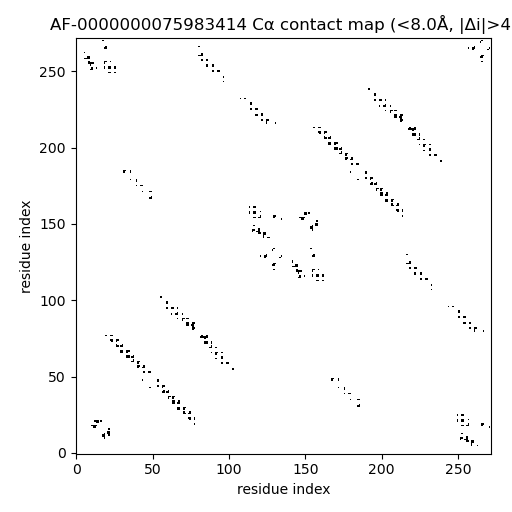HR A N 1
ATOM 676 C CA . THR A 1 92 ? 0.24 -9.867 -14.656 1 94.62 92 THR A CA 1
ATOM 677 C C . THR A 1 92 ? 0.625 -9.516 -13.227 1 94.62 92 THR A C 1
ATOM 679 O O . THR A 1 92 ? 0.526 -8.359 -12.82 1 94.62 92 THR A O 1
ATOM 682 N N . VAL A 1 93 ? 1.116 -10.5 -12.531 1 95.06 93 VAL A N 1
ATOM 683 C CA . VAL A 1 93 ? 1.483 -10.281 -11.133 1 95.06 93 VAL A CA 1
ATOM 684 C C . VAL A 1 93 ? 2.701 -9.359 -11.062 1 95.06 93 VAL A C 1
ATOM 686 O O . VAL A 1 93 ? 2.775 -8.484 -10.188 1 95.06 93 VAL A O 1
ATOM 689 N N . SER A 1 94 ? 3.619 -9.555 -11.969 1 94.38 94 SER A N 1
ATOM 690 C CA . SER A 1 94 ? 4.781 -8.672 -12 1 94.38 94 SER A CA 1
ATOM 691 C C . SER A 1 94 ? 4.375 -7.238 -12.312 1 94.38 94 SER A C 1
ATOM 693 O O . SER A 1 94 ? 4.848 -6.301 -11.664 1 94.38 94 SER A O 1
ATOM 695 N N . CYS A 1 95 ? 3.508 -7.043 -13.273 1 92.12 95 CYS A N 1
ATOM 696 C CA . CYS A 1 95 ? 3.031 -5.719 -13.664 1 92.12 95 CYS A CA 1
ATOM 697 C C . CYS A 1 95 ? 2.262 -5.062 -12.523 1 92.12 95 CYS A C 1
ATOM 699 O O . CYS A 1 95 ? 2.48 -3.891 -12.211 1 92.12 95 CYS A O 1
ATOM 701 N N . THR A 1 96 ? 1.414 -5.816 -11.906 1 92.94 96 THR A N 1
ATOM 702 C CA . THR A 1 96 ? 0.627 -5.293 -10.789 1 92.94 96 THR A CA 1
ATOM 703 C C . THR A 1 96 ? 1.532 -4.887 -9.633 1 92.94 96 THR A C 1
ATOM 705 O O . THR A 1 96 ? 1.342 -3.83 -9.031 1 92.94 96 THR A O 1
ATOM 708 N N . THR A 1 97 ? 2.473 -5.719 -9.352 1 91.94 97 THR A N 1
ATOM 709 C CA . THR A 1 97 ? 3.404 -5.422 -8.266 1 91.94 97 THR A CA 1
ATOM 710 C C . THR A 1 97 ? 4.211 -4.164 -8.578 1 91.94 97 THR A C 1
ATOM 712 O O . THR A 1 97 ? 4.422 -3.326 -7.695 1 91.94 97 THR A O 1
ATOM 715 N N . ALA A 1 98 ? 4.648 -3.977 -9.789 1 91.44 98 ALA A N 1
ATOM 716 C CA . ALA A 1 98 ? 5.398 -2.793 -10.203 1 91.44 98 ALA A CA 1
ATOM 717 C C . ALA A 1 98 ? 4.566 -1.526 -10.031 1 91.44 98 ALA A C 1
ATOM 719 O O . ALA A 1 98 ? 5.055 -0.521 -9.508 1 91.44 98 ALA A O 1
ATOM 720 N N . ILE A 1 99 ? 3.348 -1.612 -10.359 1 89.5 99 ILE A N 1
ATOM 721 C CA . ILE A 1 99 ? 2.453 -0.468 -10.242 1 89.5 99 ILE A CA 1
ATOM 722 C C . ILE A 1 99 ? 2.209 -0.154 -8.766 1 89.5 99 ILE A C 1
ATOM 724 O O . ILE A 1 99 ? 2.174 1.014 -8.375 1 89.5 99 ILE A O 1
ATOM 728 N N . ASP A 1 100 ? 2.105 -1.183 -7.988 1 87.88 100 ASP A N 1
ATOM 729 C CA . ASP A 1 100 ? 1.911 -1.003 -6.551 1 87.88 100 ASP A CA 1
ATOM 730 C C . ASP A 1 100 ? 3.1 -0.277 -5.926 1 87.88 100 ASP A C 1
ATOM 732 O O . ASP A 1 100 ? 2.924 0.552 -5.027 1 87.88 100 ASP A O 1
ATOM 736 N N . ILE A 1 101 ? 4.191 -0.58 -6.367 1 89.88 101 ILE A N 1
ATOM 737 C CA . ILE A 1 101 ? 5.395 0.059 -5.852 1 89.88 101 ILE A CA 1
ATOM 738 C C . ILE A 1 101 ? 5.406 1.534 -6.246 1 89.88 101 ILE A C 1
ATOM 740 O O . ILE A 1 101 ? 5.691 2.402 -5.414 1 89.88 101 ILE A O 1
ATOM 744 N N . VAL A 1 102 ? 5.109 1.806 -7.477 1 88.19 102 VAL A N 1
ATOM 745 C CA . VAL A 1 102 ? 5.066 3.184 -7.957 1 88.19 102 VAL A CA 1
ATOM 746 C C . VAL A 1 102 ? 4.035 3.977 -7.152 1 88.19 102 VAL A C 1
ATOM 748 O O . VAL A 1 102 ? 4.309 5.098 -6.719 1 88.19 102 VAL A O 1
ATOM 751 N N . LEU A 1 103 ? 2.885 3.402 -6.895 1 84.94 103 LEU A N 1
ATOM 752 C CA . LEU A 1 103 ? 1.823 4.062 -6.145 1 84.94 103 LEU A CA 1
ATOM 753 C C . LEU A 1 103 ? 2.238 4.281 -4.691 1 84.94 103 LEU A C 1
ATOM 755 O O . LEU A 1 103 ? 1.947 5.324 -4.109 1 84.94 103 LEU A O 1
ATOM 759 N N . ALA A 1 104 ? 2.898 3.322 -4.113 1 85.56 104 ALA A N 1
ATOM 760 C CA . ALA A 1 104 ? 3.375 3.438 -2.738 1 85.56 104 ALA A CA 1
ATOM 761 C C . ALA A 1 104 ? 4.379 4.578 -2.598 1 85.56 104 ALA A C 1
ATOM 763 O O . ALA A 1 104 ? 4.34 5.328 -1.619 1 85.56 104 ALA A O 1
ATOM 764 N N . VAL A 1 105 ? 5.285 4.719 -3.574 1 88.38 105 VAL A N 1
ATOM 765 C CA . VAL A 1 105 ? 6.281 5.781 -3.551 1 88.38 105 VAL A CA 1
ATOM 766 C C . VAL A 1 105 ? 5.598 7.137 -3.711 1 88.38 105 VAL A C 1
ATOM 768 O O . VAL A 1 105 ? 5.973 8.109 -3.051 1 88.38 105 VAL A O 1
ATOM 771 N N . TYR A 1 106 ? 4.637 7.199 -4.578 1 86.88 106 TYR A N 1
ATOM 772 C CA . TYR A 1 106 ? 3.871 8.422 -4.77 1 86.88 106 TYR A CA 1
ATOM 773 C C . TYR A 1 106 ? 3.193 8.852 -3.477 1 86.88 106 TYR A C 1
ATOM 775 O O . TYR A 1 106 ? 3.264 10.023 -3.09 1 86.88 106 TYR A O 1
ATOM 783 N N . LEU A 1 107 ? 2.568 7.961 -2.775 1 85.19 107 LEU A N 1
ATOM 784 C CA . LEU A 1 107 ? 1.874 8.266 -1.53 1 85.19 107 LEU A CA 1
ATOM 785 C C . LEU A 1 107 ? 2.863 8.672 -0.442 1 85.19 107 LEU A C 1
ATOM 787 O O . LEU A 1 107 ? 2.582 9.57 0.358 1 85.19 107 LEU A O 1
ATOM 791 N N . LEU A 1 108 ? 3.988 8.008 -0.427 1 88.56 108 LEU A N 1
ATOM 792 C CA . LEU A 1 108 ? 5.016 8.344 0.553 1 88.56 108 LEU A CA 1
ATOM 793 C C . LEU A 1 108 ? 5.527 9.766 0.349 1 88.56 108 LEU A C 1
ATOM 795 O O . LEU A 1 108 ? 5.711 10.508 1.315 1 88.56 108 LEU A O 1
ATOM 799 N N . LYS A 1 109 ? 5.75 10.125 -0.942 1 90.75 109 LYS A N 1
ATOM 800 C CA . LYS A 1 109 ? 6.164 11.484 -1.259 1 90.75 109 LYS A CA 1
ATOM 801 C C . LYS A 1 109 ? 5.141 12.5 -0.757 1 90.75 109 LYS A C 1
ATOM 803 O O . LYS A 1 109 ? 5.508 13.539 -0.206 1 90.75 109 LYS A O 1
ATOM 808 N N . ASP A 1 110 ? 3.895 12.195 -0.942 1 86.81 110 ASP A N 1
ATOM 809 C CA . ASP A 1 110 ? 2.832 13.094 -0.498 1 86.81 110 ASP A CA 1
ATOM 810 C C . ASP A 1 110 ? 2.842 13.242 1.021 1 86.81 110 ASP A C 1
ATOM 812 O O . ASP A 1 110 ? 2.703 14.352 1.54 1 86.81 110 ASP A O 1
ATOM 816 N N . VAL A 1 111 ? 3.035 12.195 1.706 1 91.38 111 VAL A N 1
ATOM 817 C CA . VAL A 1 111 ? 3.006 12.219 3.164 1 91.38 111 VAL A CA 1
ATOM 818 C C . VAL A 1 111 ? 4.219 12.984 3.695 1 91.38 111 VAL A C 1
ATOM 820 O O . VAL A 1 111 ? 4.102 13.766 4.641 1 91.38 111 VAL A O 1
ATOM 823 N N . VAL A 1 112 ? 5.305 12.844 3.113 1 90.75 112 VAL A N 1
ATOM 824 C CA . VAL A 1 112 ? 6.523 13.539 3.527 1 90.75 112 VAL A CA 1
ATOM 825 C C . VAL A 1 112 ? 6.355 15.039 3.336 1 90.75 112 VAL A C 1
ATOM 827 O O . VAL A 1 112 ? 6.754 15.828 4.195 1 90.75 112 VAL A O 1
ATOM 830 N N . TYR A 1 113 ? 5.785 15.344 2.227 1 89.56 113 TYR A N 1
ATOM 831 C CA . TYR A 1 113 ? 5.504 16.75 1.976 1 89.56 113 TYR A CA 1
ATOM 832 C C . TYR A 1 113 ? 4.594 17.328 3.057 1 89.56 113 TYR A C 1
ATOM 834 O O . TYR A 1 113 ? 4.836 18.438 3.557 1 89.56 113 TYR A O 1
ATOM 842 N N . CYS A 1 114 ? 3.623 16.609 3.43 1 90.25 114 CYS A N 1
ATOM 843 C CA . CYS A 1 114 ? 2.723 17.062 4.488 1 90.25 114 CYS A CA 1
ATOM 844 C C . CYS A 1 114 ? 3.461 17.188 5.812 1 90.25 114 CYS A C 1
ATOM 846 O O . CYS A 1 114 ? 3.252 18.156 6.551 1 90.25 114 CYS A O 1
ATOM 848 N N . LEU A 1 115 ? 4.324 16.25 6.066 1 92.38 115 LEU A N 1
ATOM 849 C CA . LEU A 1 115 ? 5.098 16.281 7.301 1 92.38 115 LEU A CA 1
ATOM 850 C C . LEU A 1 115 ? 6.012 17.5 7.34 1 92.38 115 LEU A C 1
ATOM 852 O O . LEU A 1 115 ? 6.086 18.203 8.359 1 92.38 115 LEU A O 1
ATOM 856 N N . LEU A 1 116 ? 6.641 17.781 6.238 1 89 116 LEU A N 1
ATOM 857 C CA . LEU A 1 116 ? 7.547 18.922 6.176 1 89 116 LEU A CA 1
ATOM 858 C C . LEU A 1 116 ? 6.789 20.234 6.355 1 89 116 LEU A C 1
ATOM 860 O O . LEU A 1 116 ? 7.285 21.156 7.004 1 89 116 LEU A O 1
ATOM 864 N N . CYS A 1 117 ? 5.629 20.281 5.785 1 89.06 117 CYS A N 1
ATOM 865 C CA . CYS A 1 117 ? 4.82 21.484 5.926 1 89.06 117 CYS A CA 1
ATOM 866 C C . CYS A 1 117 ? 4.434 21.719 7.383 1 89.06 117 CYS A C 1
ATOM 868 O O . CYS A 1 117 ? 4.574 22.844 7.895 1 89.06 117 CYS A O 1
ATOM 870 N N . VAL A 1 118 ? 4.012 20.75 8.039 1 90.94 118 VAL A N 1
ATOM 871 C CA . VAL A 1 118 ? 3.539 20.859 9.414 1 90.94 118 VAL A CA 1
ATOM 872 C C . VAL A 1 118 ? 4.719 21.125 10.344 1 90.94 118 VAL A C 1
ATOM 874 O O . VAL A 1 118 ? 4.609 21.922 11.289 1 90.94 118 VAL A O 1
ATOM 877 N N . ILE A 1 119 ? 5.828 20.484 10.164 1 90 119 ILE A N 1
ATOM 878 C CA . ILE A 1 119 ? 7.02 20.734 10.969 1 90 119 ILE A CA 1
ATOM 879 C C . ILE A 1 119 ? 7.504 22.156 10.758 1 90 119 ILE A C 1
ATOM 881 O O . ILE A 1 119 ? 7.945 22.812 11.711 1 90 119 ILE A O 1
ATOM 885 N N . SER A 1 120 ? 7.473 22.641 9.484 1 87.31 120 SER A N 1
ATOM 886 C CA . SER A 1 120 ? 7.848 24.031 9.203 1 87.31 120 SER A CA 1
ATOM 887 C C . SER A 1 120 ? 6.93 25 9.938 1 87.31 120 SER A C 1
ATOM 889 O O . SER A 1 120 ? 7.387 26.031 10.43 1 87.31 120 SER A O 1
ATOM 891 N N . GLN A 1 121 ? 5.703 24.641 9.906 1 86.5 121 GLN A N 1
ATOM 892 C CA . GLN A 1 121 ? 4.77 25.484 10.656 1 86.5 121 GLN A CA 1
ATOM 893 C C . GLN A 1 121 ? 5.074 25.438 12.156 1 86.5 121 GLN A C 1
ATOM 895 O O . GLN A 1 121 ? 4.922 26.438 12.852 1 86.5 121 GLN A O 1
ATOM 900 N N . TYR A 1 122 ? 5.398 24.297 12.68 1 86.56 122 TYR A N 1
ATOM 901 C CA . TYR A 1 122 ? 5.805 24.172 14.07 1 86.56 122 TYR A CA 1
ATOM 902 C C . TYR A 1 122 ? 6.996 25.078 14.375 1 86.56 122 TYR A C 1
ATOM 904 O O . TYR A 1 122 ? 7.039 25.734 15.422 1 86.56 122 TYR A O 1
ATOM 912 N N . GLN A 1 123 ? 7.914 25.109 13.523 1 84.69 123 GLN A N 1
ATOM 913 C CA . GLN A 1 123 ? 9.102 25.938 13.695 1 84.69 123 GLN A CA 1
ATOM 914 C C . GLN A 1 123 ? 8.758 27.422 13.633 1 84.69 123 GLN A C 1
ATOM 916 O O . GLN A 1 123 ? 9.328 28.234 14.359 1 84.69 123 GLN A O 1
ATOM 921 N N . GLU A 1 124 ? 7.863 27.781 12.734 1 82.69 124 GLU A N 1
ATOM 922 C CA . GLU A 1 124 ? 7.414 29.172 12.648 1 82.69 124 GLU A CA 1
ATOM 923 C C . GLU A 1 124 ? 6.711 29.594 13.938 1 82.69 124 GLU A C 1
ATOM 925 O O . GLU A 1 124 ? 6.91 30.719 14.414 1 82.69 124 GLU A O 1
ATOM 930 N N . TYR A 1 125 ? 5.906 28.703 14.492 1 82.62 125 TYR A N 1
ATOM 931 C CA . TYR A 1 125 ? 5.238 29 15.758 1 82.62 125 TYR A CA 1
ATOM 932 C C . TYR A 1 125 ? 6.25 29.219 16.875 1 82.62 125 TYR A C 1
ATOM 934 O O . TYR A 1 125 ? 6.082 30.094 17.719 1 82.62 125 TYR A O 1
ATOM 942 N N . ARG A 1 126 ? 7.23 28.391 16.891 1 83 126 ARG A N 1
ATOM 943 C CA . ARG A 1 126 ? 8.266 28.484 17.906 1 83 126 ARG A CA 1
ATOM 944 C C . ARG A 1 126 ? 9.062 29.781 17.781 1 83 126 ARG A C 1
ATOM 946 O O . ARG A 1 126 ? 9.539 30.328 18.766 1 83 126 ARG A O 1
ATOM 953 N N . ALA A 1 127 ? 9.188 30.234 16.578 1 80.06 127 ALA A N 1
ATOM 954 C CA . ALA A 1 127 ? 9.906 31.484 16.312 1 80.06 127 ALA A CA 1
ATOM 955 C C . ALA A 1 127 ? 9.008 32.688 16.547 1 80.06 127 ALA A C 1
ATOM 957 O O . ALA A 1 127 ? 9.477 33.844 16.5 1 80.06 127 ALA A O 1
ATOM 958 N N . GLY A 1 128 ? 7.77 32.531 16.984 1 75.69 128 GLY A N 1
ATOM 959 C CA . GLY A 1 128 ? 6.855 33.625 17.25 1 75.69 128 GLY A CA 1
ATOM 960 C C . GLY A 1 128 ? 6.219 34.188 16 1 75.69 128 GLY A C 1
ATOM 961 O O . GLY A 1 128 ? 5.715 35.312 16 1 75.69 128 GLY A O 1
ATOM 962 N N . ARG A 1 129 ? 6.461 33.375 14.969 1 74.25 129 ARG A N 1
ATOM 963 C CA . ARG A 1 129 ? 5.898 33.781 13.688 1 74.25 129 ARG A CA 1
ATOM 964 C C . ARG A 1 129 ? 4.82 32.812 13.219 1 74.25 129 ARG A C 1
ATOM 966 O O . ARG A 1 129 ? 4.512 31.844 13.914 1 74.25 129 ARG A O 1
ATOM 973 N N . GLY A 1 130 ? 4.012 33.062 12.078 1 63.03 130 GLY A N 1
ATOM 974 C CA . GLY A 1 130 ? 3.094 32.125 11.461 1 63.03 130 GLY A CA 1
ATOM 975 C C . GLY A 1 130 ? 1.647 32.344 11.859 1 63.03 130 GLY A C 1
ATOM 976 O O . GLY A 1 130 ? 0.801 31.469 11.672 1 63.03 130 GLY A O 1
ATOM 977 N N . ARG A 1 131 ? 1.528 33.344 12.688 1 65.62 131 ARG A N 1
ATOM 978 C CA . ARG A 1 131 ? 0.159 33.719 13.016 1 65.62 131 ARG A CA 1
ATOM 979 C C . ARG A 1 131 ? -0.467 34.531 11.875 1 65.62 131 ARG A C 1
ATOM 981 O O . ARG A 1 131 ? 0.239 35.031 11 1 65.62 131 ARG A O 1
ATOM 988 N N . PRO A 1 132 ? -1.734 34.25 11.648 1 63.53 132 PRO A N 1
ATOM 989 C CA . PRO A 1 132 ? -2.369 35.031 10.57 1 63.53 132 PRO A CA 1
ATOM 990 C C . PRO A 1 132 ? -1.848 36.438 10.477 1 63.53 132 PRO A C 1
ATOM 992 O O . PRO A 1 132 ? -1.789 37.031 9.391 1 63.53 132 PRO A O 1
ATOM 995 N N . GLU A 1 133 ? -1.53 36.969 11.5 1 57.94 133 GLU A N 1
ATOM 996 C CA . GLU A 1 133 ? -1.101 38.375 11.539 1 57.94 133 GLU A CA 1
ATOM 997 C C . GLU A 1 133 ? 0.263 38.531 10.875 1 57.94 133 GLU A C 1
ATOM 999 O O . GLU A 1 133 ? 0.601 39.625 10.414 1 57.94 133 GLU A O 1
ATOM 1004 N N . ASP A 1 134 ? 0.971 37.469 10.797 1 58.53 134 ASP A N 1
ATOM 1005 C CA . ASP A 1 134 ? 2.293 37.594 10.195 1 58.53 134 ASP A CA 1
ATOM 1006 C C . ASP A 1 134 ? 2.209 37.5 8.672 1 58.53 134 ASP A C 1
ATOM 1008 O O . ASP A 1 134 ? 3.184 37.812 7.977 1 58.53 134 ASP A O 1
ATOM 1012 N N . ASN A 1 135 ? 1.271 36.906 8.164 1 51 135 ASN A N 1
ATOM 1013 C CA . ASN A 1 135 ? 1.114 36.844 6.715 1 51 135 ASN A CA 1
ATOM 1014 C C . ASN A 1 135 ? 0.774 38.219 6.145 1 51 135 ASN A C 1
ATOM 1016 O O . ASN A 1 135 ? 0.593 38.375 4.934 1 51 135 ASN A O 1
ATOM 1020 N N . PHE A 1 136 ? 0.562 39.312 6.941 1 40.41 136 PHE A N 1
ATOM 1021 C CA . PHE A 1 136 ? 0.383 40.656 6.352 1 40.41 136 PHE A CA 1
ATOM 1022 C C . PHE A 1 136 ? 1.729 41.281 6.039 1 40.41 136 PHE A C 1
ATOM 1024 O O . PHE A 1 136 ? 2.695 41.094 6.781 1 40.41 136 PHE A O 1
ATOM 1031 N N . MET B 1 1 ? 18.531 37.781 26.609 1 32.38 1 MET B N 1
ATOM 1032 C CA . MET B 1 1 ? 17.719 36.688 26.109 1 32.38 1 MET B CA 1
ATOM 1033 C C . MET B 1 1 ? 18.031 36.406 24.641 1 32.38 1 MET B C 1
ATOM 1035 O O . MET B 1 1 ? 17.625 37.156 23.766 1 32.38 1 MET B O 1
ATOM 1039 N N . THR B 1 2 ? 19.188 36.125 24.297 1 35.59 2 THR B N 1
ATOM 1040 C CA . THR B 1 2 ? 19.906 35.812 23.078 1 35.59 2 THR B CA 1
ATOM 1041 C C . THR B 1 2 ? 19.109 34.875 22.188 1 35.59 2 THR B C 1
ATOM 1043 O O . THR B 1 2 ? 18.797 33.75 22.609 1 35.59 2 THR B O 1
ATOM 1046 N N . THR B 1 3 ? 18.031 35.375 21.531 1 38.94 3 THR B N 1
ATOM 1047 C CA . THR B 1 3 ? 17.125 34.719 20.609 1 38.94 3 THR B CA 1
ATOM 1048 C C . THR B 1 3 ? 17.906 33.781 19.672 1 38.94 3 THR B C 1
ATOM 1050 O O . THR B 1 3 ? 18.734 34.25 18.875 1 38.94 3 THR B O 1
ATOM 1053 N N . SER B 1 4 ? 18.562 32.812 20.125 1 42.38 4 SER B N 1
ATOM 1054 C CA . SER B 1 4 ? 19.219 31.828 19.281 1 42.38 4 SER B CA 1
ATOM 1055 C C . SER B 1 4 ? 18.547 31.734 17.906 1 42.38 4 SER B C 1
ATOM 1057 O O . SER B 1 4 ? 17.312 31.672 17.828 1 42.38 4 SER B O 1
ATOM 1059 N N . PRO B 1 5 ? 19.141 32.25 16.828 1 45.12 5 PRO B N 1
ATOM 1060 C CA . PRO B 1 5 ? 18.531 32.25 15.484 1 45.12 5 PRO B CA 1
ATOM 1061 C C . PRO B 1 5 ? 17.766 30.984 15.164 1 45.12 5 PRO B C 1
ATOM 1063 O O . PRO B 1 5 ? 18.328 29.891 15.242 1 45.12 5 PRO B O 1
ATOM 1066 N N . GLU B 1 6 ? 16.609 30.75 15.828 1 50.78 6 GLU B N 1
ATOM 1067 C CA . GLU B 1 6 ? 15.766 29.594 15.508 1 50.78 6 GLU B CA 1
ATOM 1068 C C . GLU B 1 6 ? 15.844 29.25 14.023 1 50.78 6 GLU B C 1
ATOM 1070 O O . GLU B 1 6 ? 15.766 30.141 13.172 1 50.78 6 GLU B O 1
ATOM 1075 N N . PRO B 1 7 ? 16.484 28.219 13.695 1 53.91 7 PRO B N 1
ATOM 1076 C CA . PRO B 1 7 ? 16.703 27.766 12.32 1 53.91 7 PRO B CA 1
ATOM 1077 C C . PRO B 1 7 ? 15.484 27.984 11.43 1 53.91 7 PRO B C 1
ATOM 1079 O O . PRO B 1 7 ? 14.352 27.969 11.914 1 53.91 7 PRO B O 1
ATOM 1082 N N . MET B 1 8 ? 15.602 28.734 10.25 1 62 8 MET B N 1
ATOM 1083 C CA . MET B 1 8 ? 14.609 29.047 9.227 1 62 8 MET B CA 1
ATOM 1084 C C . MET B 1 8 ? 13.758 27.812 8.906 1 62 8 MET B C 1
ATOM 1086 O O . MET B 1 8 ? 14.211 26.672 9.07 1 62 8 MET B O 1
ATOM 1090 N N . ALA B 1 9 ? 12.523 27.953 8.969 1 72.88 9 ALA B N 1
ATOM 1091 C CA . ALA B 1 9 ? 11.594 26.891 8.625 1 72.88 9 ALA B CA 1
ATOM 1092 C C . ALA B 1 9 ? 12.07 26.109 7.402 1 72.88 9 ALA B C 1
ATOM 1094 O O . ALA B 1 9 ? 12.781 26.656 6.547 1 72.88 9 ALA B O 1
ATOM 1095 N N . ILE B 1 10 ? 12.07 24.812 7.445 1 76.62 10 ILE B N 1
ATOM 1096 C CA . ILE B 1 10 ? 12.477 23.938 6.348 1 76.62 10 ILE B CA 1
ATOM 1097 C C . ILE B 1 10 ? 11.828 24.422 5.047 1 76.62 10 ILE B C 1
ATOM 1099 O O . ILE B 1 10 ? 12.5 24.516 4.016 1 76.62 10 ILE B O 1
ATOM 1103 N N . LEU B 1 11 ? 10.477 24.734 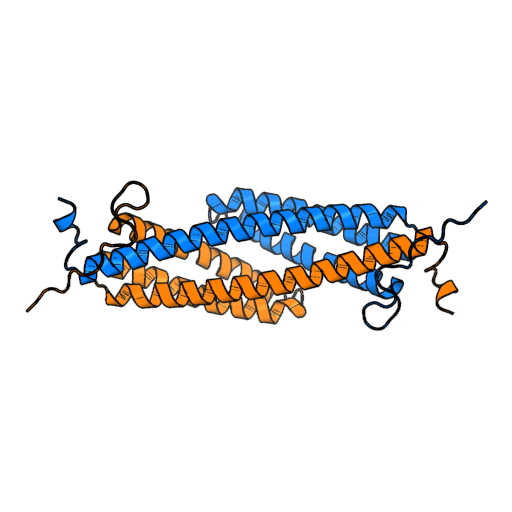5.129 1 74.19 11 LEU B N 1
ATOM 1104 C CA . LEU B 1 11 ? 9.75 25.25 3.975 1 74.19 11 LEU B CA 1
ATOM 1105 C C . LEU B 1 11 ? 9.312 26.688 4.219 1 74.19 11 LEU B C 1
ATOM 1107 O O . LEU B 1 11 ? 8.859 27.031 5.316 1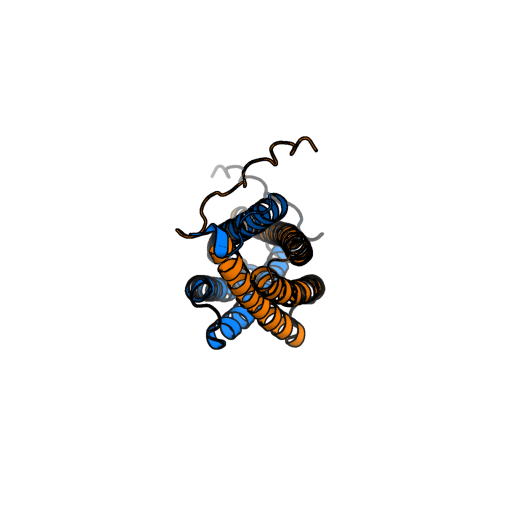 74.19 11 LEU B O 1
ATOM 1111 N N . THR B 1 12 ? 9.625 27.578 3.389 1 70.31 12 THR B N 1
ATOM 1112 C CA . THR B 1 12 ? 9.18 28.953 3.498 1 70.31 12 THR B CA 1
ATOM 1113 C C . THR B 1 12 ? 7.793 29.125 2.883 1 70.31 12 THR B C 1
ATOM 1115 O O . THR B 1 12 ? 7.039 30.016 3.279 1 70.31 12 THR B O 1
ATOM 1118 N N . THR B 1 13 ? 7.422 28.328 1.845 1 70.62 13 THR B N 1
ATOM 1119 C CA . THR B 1 13 ? 6.109 28.375 1.204 1 70.62 13 THR B CA 1
ATOM 1120 C C . THR B 1 13 ? 5.613 26.953 0.906 1 70.62 13 THR B C 1
ATOM 1122 O O . THR B 1 13 ? 6.414 26.047 0.685 1 70.62 13 THR B O 1
ATOM 1125 N N . CYS B 1 14 ? 4.465 26.656 1.207 1 69.38 14 CYS B N 1
ATOM 1126 C CA . CYS B 1 14 ? 3.852 25.359 0.898 1 69.38 14 CYS B CA 1
ATOM 1127 C C . CYS B 1 14 ? 2.559 25.547 0.113 1 69.38 14 CYS B C 1
ATOM 1129 O O . CYS B 1 14 ? 1.695 26.344 0.508 1 69.38 14 CYS B O 1
ATOM 1131 N N . CYS B 1 15 ? 2.346 24.766 -0.909 1 62.06 15 CYS B N 1
ATOM 1132 C CA . CYS B 1 15 ? 1.166 24.797 -1.766 1 62.06 15 CYS B CA 1
ATOM 1133 C C . CYS B 1 15 ? 0.909 26.203 -2.293 1 62.06 15 CYS B C 1
ATOM 1135 O O . CYS B 1 15 ? -0.235 26.656 -2.322 1 62.06 15 CYS B O 1
ATOM 1137 N N . ARG B 1 16 ? 1.907 26.922 -2.66 1 61.47 16 ARG B N 1
ATOM 1138 C CA . ARG B 1 16 ? 1.876 28.266 -3.236 1 61.47 16 ARG B CA 1
ATOM 1139 C C . ARG B 1 16 ? 1.294 29.266 -2.252 1 61.47 16 ARG B C 1
ATOM 1141 O O . ARG B 1 16 ? 0.738 30.297 -2.656 1 61.47 16 ARG B O 1
ATOM 1148 N N . ARG B 1 17 ? 1.195 28.875 -1.174 1 72.75 17 ARG B N 1
ATOM 1149 C CA . ARG B 1 17 ? 0.697 29.828 -0.182 1 72.75 17 ARG B CA 1
ATOM 1150 C C . ARG B 1 17 ? 1.609 29.875 1.039 1 72.75 17 ARG B C 1
ATOM 1152 O O . ARG B 1 17 ? 2.795 29.547 0.946 1 72.75 17 ARG B O 1
ATOM 1159 N N . SER B 1 18 ? 0.968 30.125 2.189 1 77.31 18 SER B N 1
ATOM 1160 C CA . SER B 1 18 ? 1.66 30.188 3.473 1 77.31 18 SER B CA 1
ATOM 1161 C C . SER B 1 18 ? 1.74 28.812 4.129 1 77.31 18 SER B C 1
ATOM 1163 O O . SER B 1 18 ? 1.016 27.891 3.746 1 77.31 18 SER B O 1
ATOM 1165 N N . VAL B 1 19 ? 2.783 28.594 4.883 1 82.62 19 VAL B N 1
ATOM 1166 C CA . VAL B 1 19 ? 3.002 27.344 5.605 1 82.62 19 VAL B CA 1
ATOM 1167 C C . VAL B 1 19 ? 1.786 27.031 6.477 1 82.62 19 VAL B C 1
ATOM 1169 O O . VAL B 1 19 ? 1.477 25.875 6.727 1 82.62 19 VAL B O 1
ATOM 1172 N N . ARG B 1 20 ? 1.07 28.078 6.863 1 83.06 20 ARG B N 1
ATOM 1173 C CA . ARG B 1 20 ? -0.121 27.891 7.684 1 83.06 20 ARG B CA 1
ATOM 1174 C C . ARG B 1 20 ? -1.247 27.266 6.875 1 83.06 20 ARG B C 1
ATOM 1176 O O . ARG B 1 20 ? -1.872 26.297 7.316 1 83.06 20 ARG B O 1
ATOM 1183 N N . ASP B 1 21 ? -1.458 27.781 5.723 1 84.31 21 ASP B N 1
ATOM 1184 C CA . ASP B 1 21 ? -2.473 27.25 4.824 1 84.31 21 ASP B CA 1
ATOM 1185 C C . ASP B 1 21 ? -2.121 25.812 4.398 1 84.31 21 ASP B C 1
ATOM 1187 O O . ASP B 1 21 ? -3.004 24.969 4.273 1 84.31 21 ASP B O 1
ATOM 1191 N N . GLY B 1 22 ? -0.796 25.625 4.184 1 85.88 22 GLY B N 1
ATOM 1192 C CA . GLY B 1 22 ? -0.342 24.281 3.828 1 85.88 22 GLY B CA 1
ATOM 1193 C C . GLY B 1 22 ? -0.61 23.25 4.906 1 85.88 22 GLY B C 1
ATOM 1194 O O . GLY B 1 22 ? -1.018 22.125 4.613 1 85.88 22 GLY B O 1
ATOM 1195 N N . SER B 1 23 ? -0.425 23.656 6.105 1 88.31 23 SER B N 1
ATOM 1196 C CA . SER B 1 23 ? -0.658 22.75 7.227 1 88.31 23 SER B CA 1
ATOM 1197 C C . SER B 1 23 ? -2.143 22.438 7.391 1 88.31 23 SER B C 1
ATOM 1199 O O . SER B 1 23 ? -2.514 21.312 7.734 1 88.31 23 SER B O 1
ATOM 1201 N N . PHE B 1 24 ? -2.947 23.469 7.133 1 88.88 24 PHE B N 1
ATOM 1202 C CA . PHE B 1 24 ? -4.387 23.266 7.188 1 88.88 24 PHE B CA 1
ATOM 1203 C C . PHE B 1 24 ? -4.836 22.281 6.117 1 88.88 24 PHE B C 1
ATOM 1205 O O . PHE B 1 24 ? -5.621 21.359 6.391 1 88.88 24 PHE B O 1
ATOM 1212 N N . ILE B 1 25 ? -4.293 22.406 4.922 1 88.12 25 ILE B N 1
ATOM 1213 C CA . ILE B 1 25 ? -4.621 21.516 3.818 1 88.12 25 ILE B CA 1
ATOM 1214 C C . ILE B 1 25 ? -4.098 20.109 4.121 1 88.12 25 ILE B C 1
ATOM 1216 O O . ILE B 1 25 ? -4.77 19.109 3.826 1 88.12 25 ILE B O 1
ATOM 1220 N N . ALA B 1 26 ? -2.928 20.062 4.695 1 90.12 26 ALA B N 1
ATOM 1221 C CA . ALA B 1 26 ? -2.354 18.781 5.07 1 90.12 26 ALA B CA 1
ATOM 1222 C C . ALA B 1 26 ? -3.246 18.047 6.078 1 90.12 26 ALA B C 1
ATOM 1224 O O . ALA B 1 26 ? -3.43 16.828 5.992 1 90.12 26 ALA B O 1
ATOM 1225 N N . GLY B 1 27 ? -3.75 18.844 7.016 1 92.69 27 GLY B N 1
ATOM 1226 C CA . GLY B 1 27 ? -4.641 18.25 8 1 92.69 27 GLY B CA 1
ATOM 1227 C C . GLY B 1 27 ? -5.895 17.656 7.395 1 92.69 27 GLY B C 1
ATOM 1228 O O . GLY B 1 27 ? -6.281 16.531 7.73 1 92.69 27 GLY B O 1
ATOM 1229 N N . ILE B 1 28 ? -6.48 18.422 6.469 1 90.12 28 ILE B N 1
ATOM 1230 C CA . ILE B 1 28 ? -7.703 17.953 5.816 1 90.12 28 ILE B CA 1
ATOM 1231 C C . ILE B 1 28 ? -7.395 16.75 4.945 1 90.12 28 ILE B C 1
ATOM 1233 O O . ILE B 1 28 ? -8.125 15.75 4.973 1 90.12 28 ILE B O 1
ATOM 1237 N N . TYR B 1 29 ? -6.328 16.891 4.242 1 88.88 29 TYR B N 1
ATOM 1238 C CA . TYR B 1 29 ? -5.906 15.82 3.348 1 88.88 29 TYR B CA 1
ATOM 1239 C C . TYR B 1 29 ? -5.684 14.531 4.121 1 88.88 29 TYR B C 1
ATOM 1241 O O . TYR B 1 29 ? -6.176 13.469 3.725 1 88.88 29 TYR B O 1
ATOM 1249 N N . THR B 1 30 ? -4.957 14.539 5.199 1 91.62 30 THR B N 1
ATOM 1250 C CA . THR B 1 30 ? -4.656 13.344 5.973 1 91.62 30 THR B CA 1
ATOM 1251 C C . THR B 1 30 ? -5.914 12.812 6.664 1 91.62 30 THR B C 1
ATOM 1253 O O . THR B 1 30 ? -6.082 11.609 6.824 1 91.62 30 THR B O 1
ATOM 1256 N N . LEU B 1 31 ? -6.754 13.766 7.062 1 91.62 31 LEU B N 1
ATOM 1257 C CA . LEU B 1 31 ? -8.016 13.352 7.668 1 91.62 31 LEU B CA 1
ATOM 1258 C C . LEU B 1 31 ? -8.828 12.492 6.703 1 91.62 31 LEU B C 1
ATOM 1260 O O . LEU B 1 31 ? -9.289 11.414 7.066 1 91.62 31 LEU B O 1
ATOM 1264 N N . VAL B 1 32 ? -8.93 12.961 5.488 1 86.81 32 VAL B N 1
ATOM 1265 C CA . VAL B 1 32 ? -9.703 12.258 4.473 1 86.81 32 VAL B CA 1
ATOM 1266 C C . VAL B 1 32 ? -9.016 10.945 4.109 1 86.81 32 VAL B C 1
ATOM 1268 O O . VAL B 1 32 ? -9.656 9.898 4.02 1 86.81 32 VAL B O 1
ATOM 1271 N N . LEU B 1 33 ? -7.723 11 3.939 1 85.94 33 LEU B N 1
ATOM 1272 C CA . LEU B 1 33 ? -6.945 9.82 3.557 1 85.94 33 LEU B CA 1
ATOM 1273 C C . LEU B 1 33 ? -7.062 8.727 4.609 1 85.94 33 LEU B C 1
ATOM 1275 O O . LEU B 1 33 ? -7.34 7.57 4.281 1 85.94 33 LEU B O 1
ATOM 1279 N N . TYR B 1 34 ? -6.926 9.039 5.816 1 91.56 34 TYR B N 1
ATOM 1280 C CA . TYR B 1 34 ? -6.906 8.023 6.863 1 91.56 34 TYR B CA 1
ATOM 1281 C C . TYR B 1 34 ? -8.32 7.574 7.215 1 91.56 34 TYR B C 1
ATOM 1283 O O . TYR B 1 34 ? -8.531 6.438 7.648 1 91.56 34 TYR B O 1
ATOM 1291 N N . MET B 1 35 ? -9.273 8.508 7.035 1 88.38 35 MET B N 1
ATOM 1292 C CA . MET B 1 35 ? -10.656 8.047 7.141 1 88.38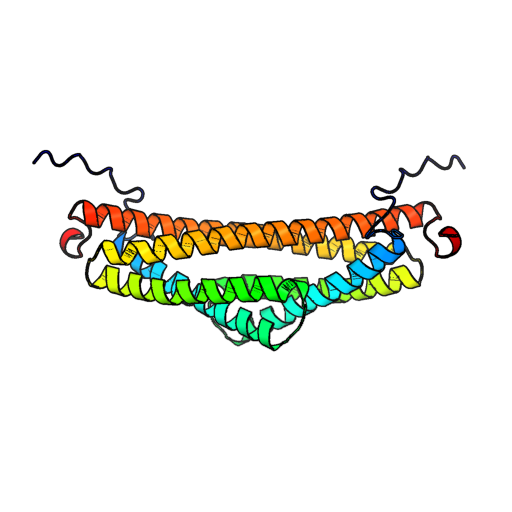 35 MET B CA 1
ATOM 1293 C C . MET B 1 35 ? -10.945 6.961 6.109 1 88.38 35 MET B C 1
ATOM 1295 O O . MET B 1 35 ? -11.609 5.969 6.418 1 88.38 35 MET B O 1
ATOM 1299 N N . ALA B 1 36 ? -10.508 7.176 4.898 1 83.56 36 ALA B N 1
ATOM 1300 C CA . ALA B 1 36 ? -10.68 6.18 3.842 1 83.56 36 ALA B CA 1
ATOM 1301 C C . ALA B 1 36 ? -9.992 4.871 4.207 1 83.56 36 ALA B C 1
ATOM 1303 O O . ALA B 1 36 ? -10.539 3.789 3.98 1 83.56 36 ALA B O 1
ATOM 1304 N N . VAL B 1 37 ? -8.797 4.945 4.758 1 86 37 VAL B N 1
ATOM 1305 C CA . VAL B 1 37 ? -8.055 3.756 5.156 1 86 37 VAL B CA 1
ATOM 1306 C C . VAL B 1 37 ? -8.82 3.004 6.242 1 86 37 VAL B C 1
ATOM 1308 O O . VAL B 1 37 ? -8.898 1.772 6.215 1 86 37 VAL B O 1
ATOM 1311 N N . VAL B 1 38 ? -9.391 3.734 7.191 1 88.69 38 VAL B N 1
ATOM 1312 C CA . VAL B 1 38 ? -10.164 3.113 8.258 1 88.69 38 VAL B CA 1
ATOM 1313 C C . VAL B 1 38 ? -11.383 2.408 7.668 1 88.69 38 VAL B C 1
ATOM 1315 O O . VAL B 1 38 ? -11.688 1.268 8.023 1 88.69 38 VAL B O 1
ATOM 1318 N N . ILE B 1 39 ? -12.078 3.096 6.785 1 84.25 39 ILE B N 1
ATOM 1319 C CA . ILE B 1 39 ? -13.289 2.541 6.184 1 84.25 39 ILE B CA 1
ATOM 1320 C C . ILE B 1 39 ? -12.938 1.275 5.402 1 84.25 39 ILE B C 1
ATOM 1322 O O . ILE B 1 39 ? -13.555 0.227 5.602 1 84.25 39 ILE B O 1
ATOM 1326 N N . VAL B 1 40 ? -11.961 1.32 4.602 1 80.81 40 VAL B N 1
ATOM 1327 C CA . VAL B 1 40 ? -11.547 0.192 3.773 1 80.81 40 VAL B CA 1
ATOM 1328 C C . VAL B 1 40 ? -11.047 -0.944 4.664 1 80.81 40 VAL B C 1
ATOM 1330 O O . VAL B 1 40 ? -11.367 -2.111 4.43 1 80.81 40 VAL B O 1
ATOM 1333 N N . GLY B 1 41 ? -10.18 -0.581 5.656 1 82.88 41 GLY B N 1
ATOM 1334 C CA . GLY B 1 41 ? -9.656 -1.587 6.566 1 82.88 41 GLY B CA 1
ATOM 1335 C C . GLY B 1 41 ? -10.734 -2.297 7.359 1 82.88 41 GLY B C 1
ATOM 1336 O O . GLY B 1 41 ? -10.664 -3.51 7.566 1 82.88 41 GLY B O 1
ATOM 1337 N N . THR B 1 42 ? -11.695 -1.535 7.812 1 83.44 42 THR B N 1
ATOM 1338 C CA . THR B 1 42 ? -12.789 -2.121 8.578 1 83.44 42 THR B CA 1
ATOM 1339 C C . THR B 1 42 ? -13.617 -3.057 7.707 1 83.44 42 THR B C 1
ATOM 1341 O O . THR B 1 42 ? -14.047 -4.117 8.164 1 83.44 42 THR B O 1
ATOM 1344 N N . PHE B 1 43 ? -13.891 -2.719 6.516 1 77.69 43 PHE B N 1
ATOM 1345 C CA . PHE B 1 43 ? -14.602 -3.594 5.594 1 77.69 43 PHE B CA 1
ATOM 1346 C C . PHE B 1 43 ? -13.836 -4.887 5.367 1 77.69 43 PHE B C 1
ATOM 1348 O O . PHE B 1 43 ? -14.422 -5.969 5.312 1 77.69 43 PHE B O 1
ATOM 1355 N N . TYR B 1 44 ? -12.562 -4.75 5.211 1 76.75 44 TYR B N 1
ATOM 1356 C CA . TYR B 1 44 ? -11.711 -5.922 5.031 1 76.75 44 TYR B CA 1
ATOM 1357 C C . TYR B 1 44 ? -11.781 -6.836 6.246 1 76.75 44 TYR B C 1
ATOM 1359 O O . TYR B 1 44 ? -11.891 -8.055 6.109 1 76.75 44 TYR B O 1
ATOM 1367 N N . LEU B 1 45 ? -11.719 -6.285 7.402 1 76.12 45 LEU B N 1
ATOM 1368 C CA . LEU B 1 45 ? -11.758 -7.062 8.641 1 76.12 45 LEU B CA 1
ATOM 1369 C C . LEU B 1 45 ? -13.086 -7.801 8.766 1 76.12 45 LEU B C 1
ATOM 1371 O O . LEU B 1 45 ? -13.125 -8.93 9.258 1 76.12 45 LEU B O 1
ATOM 1375 N N . ASN B 1 46 ? -14.125 -7.16 8.344 1 74.56 46 ASN B N 1
ATOM 1376 C CA . ASN B 1 46 ? -15.445 -7.77 8.438 1 74.56 46 ASN B CA 1
ATOM 1377 C C . ASN B 1 46 ? -15.633 -8.859 7.391 1 74.56 46 ASN B C 1
ATOM 1379 O O . ASN B 1 46 ? -16.422 -9.781 7.586 1 74.56 46 ASN B O 1
ATOM 1383 N N . SER B 1 47 ? -14.969 -8.648 6.375 1 64.88 47 SER B N 1
ATOM 1384 C CA . SER B 1 47 ? -15.117 -9.641 5.316 1 64.88 47 SER B CA 1
ATOM 1385 C C . SER B 1 47 ? -14.266 -10.875 5.586 1 64.88 47 SER B C 1
ATOM 1387 O O . SER B 1 47 ? -14.414 -11.898 4.914 1 64.88 47 SER B O 1
ATOM 1389 N N . LEU B 1 48 ? -13.648 -11.109 6.789 1 57.91 48 LEU B N 1
ATOM 1390 C CA . LEU B 1 48 ? -12.922 -12.266 7.312 1 57.91 48 LEU B CA 1
ATOM 1391 C C . LEU B 1 48 ? -12.07 -12.898 6.223 1 57.91 48 LEU B C 1
ATOM 1393 O O . LEU B 1 48 ? -11.914 -14.125 6.188 1 57.91 48 LEU B O 1
ATOM 1397 N N . LEU B 1 49 ? -11.5 -12.109 5.32 1 55.84 49 LEU B N 1
ATOM 1398 C CA . LEU B 1 49 ? -11.055 -12.82 4.129 1 55.84 49 LEU B CA 1
ATOM 1399 C C . LEU B 1 49 ? -9.781 -13.617 4.41 1 55.84 49 LEU B C 1
ATOM 1401 O O . LEU B 1 49 ? -9.719 -14.812 4.137 1 55.84 49 LEU B O 1
ATOM 1405 N N . GLU B 1 50 ? -8.625 -13.008 4.547 1 60.06 50 GLU B N 1
ATOM 1406 C CA . GLU B 1 50 ? -7.391 -13.773 4.672 1 60.06 50 GLU B CA 1
ATOM 1407 C C . GLU B 1 50 ? -6.73 -13.547 6.027 1 60.06 50 GLU B C 1
ATOM 1409 O O . GLU B 1 50 ? -6.477 -12.406 6.414 1 60.06 50 GLU B O 1
ATOM 1414 N N . PRO B 1 51 ? -6.664 -14.703 6.777 1 60.75 51 PRO B N 1
ATOM 1415 C CA . PRO B 1 51 ? -6.035 -14.625 8.102 1 60.75 51 PRO B CA 1
ATOM 1416 C C . PRO B 1 51 ? -4.676 -13.93 8.062 1 60.75 51 PRO B C 1
ATOM 1418 O O . PRO B 1 51 ? -4.336 -13.18 8.984 1 60.75 51 PRO B O 1
ATOM 1421 N N . ALA B 1 52 ? -3.926 -14.125 6.93 1 60.62 52 ALA B N 1
ATOM 1422 C CA . ALA B 1 52 ? -2.541 -13.656 6.914 1 60.62 52 ALA B CA 1
ATOM 1423 C C . ALA B 1 52 ? -2.473 -12.133 6.969 1 60.62 52 ALA B C 1
ATOM 1425 O O . ALA B 1 52 ? -1.537 -11.57 7.539 1 60.62 52 ALA B O 1
ATOM 1426 N N . LEU B 1 53 ? -3.588 -11.539 6.453 1 68.75 53 LEU B N 1
ATOM 1427 C CA . LEU B 1 53 ? -3.514 -10.086 6.387 1 68.75 53 LEU B CA 1
ATOM 1428 C C . LEU B 1 53 ? -4.383 -9.445 7.465 1 68.75 53 LEU B C 1
ATOM 1430 O O . LEU B 1 53 ? -4.41 -8.219 7.602 1 68.75 53 LEU B O 1
ATOM 1434 N N . LEU B 1 54 ? -4.969 -10.391 8.312 1 74.56 54 LEU B N 1
ATOM 1435 C CA . LEU B 1 54 ? -5.902 -9.883 9.312 1 74.56 54 LEU B CA 1
ATOM 1436 C C . LEU B 1 54 ? -5.18 -9.039 10.359 1 74.56 54 LEU B C 1
ATOM 1438 O O . LEU B 1 54 ? -5.617 -7.93 10.672 1 74.56 54 LEU B O 1
ATOM 1442 N N . GLY B 1 55 ? -4.086 -9.625 10.836 1 75.19 55 GLY B N 1
ATOM 1443 C CA . GLY B 1 55 ? -3.334 -8.914 11.859 1 75.19 55 GLY B CA 1
ATOM 1444 C C . GLY B 1 55 ? -2.762 -7.594 11.375 1 75.19 55 GLY B C 1
ATOM 1445 O O . GLY B 1 55 ? -2.863 -6.578 12.062 1 75.19 55 GLY B O 1
ATOM 1446 N N . VAL B 1 56 ? -2.332 -7.637 10.211 1 76.75 56 VAL B N 1
ATOM 1447 C CA . VAL B 1 56 ? -1.693 -6.457 9.633 1 76.75 56 VAL B CA 1
ATOM 1448 C C . VAL B 1 56 ? -2.748 -5.398 9.328 1 76.75 56 VAL B C 1
ATOM 1450 O O . VAL B 1 56 ? -2.525 -4.207 9.555 1 76.75 56 VAL B O 1
ATOM 1453 N N . THR B 1 57 ? -3.883 -5.863 8.875 1 79.94 57 THR B N 1
ATOM 1454 C CA . THR B 1 57 ? -4.961 -4.938 8.555 1 79.94 57 THR B CA 1
ATOM 1455 C C . THR B 1 57 ? -5.527 -4.305 9.82 1 79.94 57 THR B C 1
ATOM 1457 O O . THR B 1 57 ? -5.805 -3.102 9.852 1 79.94 57 THR B O 1
ATOM 1460 N N . LEU B 1 58 ? -5.602 -5.133 10.828 1 84.5 58 LEU B N 1
ATOM 1461 C CA . LEU B 1 58 ? -6.105 -4.609 12.086 1 84.5 58 LEU B CA 1
ATOM 1462 C C . LEU B 1 58 ? -5.176 -3.533 12.641 1 84.5 58 LEU B C 1
ATOM 1464 O O . LEU B 1 58 ? -5.637 -2.482 13.094 1 84.5 58 LEU B O 1
ATOM 1468 N N . LEU B 1 59 ? -3.91 -3.797 12.625 1 85.56 59 LEU B N 1
ATOM 1469 C CA . LEU B 1 59 ? -2.914 -2.84 13.086 1 85.56 59 LEU B CA 1
ATOM 1470 C C . LEU B 1 59 ? -2.996 -1.54 12.297 1 85.56 59 LEU B C 1
ATOM 1472 O O . LEU B 1 59 ? -2.979 -0.452 12.875 1 85.56 59 LEU B O 1
ATOM 1476 N N . SER B 1 60 ? -3.102 -1.694 11.031 1 86.75 60 SER B N 1
ATOM 1477 C CA . SER B 1 60 ? -3.182 -0.526 10.164 1 86.75 60 SER B CA 1
ATOM 1478 C C . SER B 1 60 ? -4.434 0.296 10.453 1 86.75 60 SER B C 1
ATOM 1480 O O . SER B 1 60 ? -4.387 1.527 10.453 1 86.75 60 SER B O 1
ATOM 1482 N N . VAL B 1 61 ? -5.551 -0.366 10.758 1 88.88 61 VAL B N 1
ATOM 1483 C CA . VAL B 1 61 ? -6.812 0.322 11 1 88.88 61 VAL B CA 1
ATOM 1484 C C . VAL B 1 61 ? -6.742 1.092 12.312 1 88.88 61 VAL B C 1
ATOM 1486 O O . VAL B 1 61 ? -7.184 2.24 12.391 1 88.88 61 VAL B O 1
ATOM 1489 N N . VAL B 1 62 ? -6.176 0.485 13.336 1 91.94 62 VAL B N 1
ATOM 1490 C CA . VAL B 1 62 ? -6.043 1.127 14.641 1 91.94 62 VAL B CA 1
ATOM 1491 C C . VAL B 1 62 ? -5.16 2.365 14.516 1 91.94 62 VAL B C 1
ATOM 1493 O O . VAL B 1 62 ? -5.516 3.441 15 1 91.94 62 VAL B O 1
ATOM 1496 N N . LEU B 1 63 ? -4.09 2.27 13.836 1 92.88 63 LEU B N 1
ATOM 1497 C CA . LEU B 1 63 ? -3.168 3.385 13.664 1 92.88 63 LEU B CA 1
ATOM 1498 C C . LEU B 1 63 ? -3.795 4.484 12.812 1 92.88 63 LEU B C 1
ATOM 1500 O O . LEU B 1 63 ? -3.631 5.672 13.102 1 92.88 63 LEU B O 1
ATOM 1504 N N . ALA B 1 64 ? -4.465 4.055 11.82 1 93.25 64 ALA B N 1
ATOM 1505 C CA . ALA B 1 64 ? -5.168 5.023 10.984 1 93.25 64 ALA B CA 1
ATOM 1506 C C . ALA B 1 64 ? -6.211 5.793 11.789 1 93.25 64 ALA B C 1
ATOM 1508 O O . ALA B 1 64 ? -6.41 6.992 11.57 1 93.25 64 ALA B O 1
ATOM 1509 N N . GLY B 1 65 ? -6.816 5.086 12.68 1 94.56 65 GLY B N 1
ATOM 1510 C CA . GLY B 1 65 ? -7.758 5.758 13.562 1 94.56 65 GLY B CA 1
ATOM 1511 C C . GLY B 1 65 ? -7.117 6.855 14.391 1 94.56 65 GLY B C 1
ATOM 1512 O O . GLY B 1 65 ? -7.668 7.949 14.516 1 94.56 65 GLY B O 1
ATOM 1513 N N . PHE B 1 66 ? -6.008 6.57 14.945 1 95.5 66 PHE B N 1
ATOM 1514 C CA . PHE B 1 66 ? -5.254 7.566 15.703 1 95.5 66 PHE B CA 1
ATOM 1515 C C . PHE B 1 66 ? -4.879 8.75 14.812 1 95.5 66 PHE B C 1
ATOM 1517 O O . PHE B 1 66 ? -4.898 9.898 15.266 1 95.5 66 PHE B O 1
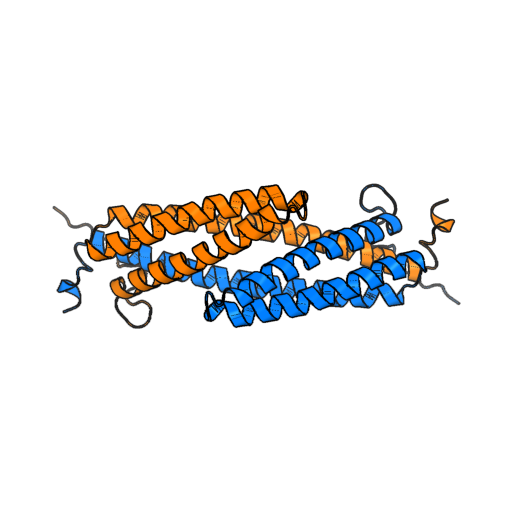ATOM 1524 N N . CYS B 1 67 ? -4.566 8.422 13.602 1 95.06 67 CYS B N 1
ATOM 1525 C CA . CYS B 1 67 ? -4.191 9.492 12.68 1 95.06 67 CYS B CA 1
ATOM 1526 C C . CYS B 1 67 ? -5.379 10.398 12.391 1 95.06 67 CYS B C 1
ATOM 1528 O O . CYS B 1 67 ? -5.215 11.609 12.25 1 95.06 67 CYS B O 1
ATOM 1530 N N . VAL B 1 68 ? -6.547 9.828 12.336 1 94.62 68 VAL B N 1
ATOM 1531 C CA . VAL B 1 68 ? -7.754 10.617 12.109 1 94.62 68 VAL B CA 1
ATOM 1532 C C . VAL B 1 68 ? -7.949 11.602 13.266 1 94.62 68 VAL B C 1
ATOM 1534 O O . VAL B 1 68 ? -8.164 12.797 13.039 1 94.62 68 VAL B O 1
ATOM 1537 N N . VAL B 1 69 ? -7.793 11.172 14.477 1 95.94 69 VAL B N 1
ATOM 1538 C CA . VAL B 1 69 ? -7.98 12.008 15.664 1 95.94 69 VAL B CA 1
ATOM 1539 C C . VAL B 1 69 ? -6.93 13.117 15.688 1 95.94 69 VAL B C 1
ATOM 1541 O O . VAL B 1 69 ? -7.262 14.281 15.898 1 95.94 69 VAL B O 1
ATOM 1544 N N . THR B 1 70 ? -5.727 12.75 15.438 1 95.75 70 THR B N 1
ATOM 1545 C CA . THR B 1 70 ? -4.648 13.734 15.516 1 95.75 70 THR B CA 1
ATOM 1546 C C . THR B 1 70 ? -4.73 14.711 14.352 1 95.75 70 THR B C 1
ATOM 1548 O O . THR B 1 70 ? -4.25 15.844 14.453 1 95.75 70 THR B O 1
ATOM 1551 N N . SER B 1 71 ? -5.312 14.32 13.234 1 95.94 71 SER B N 1
ATOM 1552 C CA . SER B 1 71 ? -5.527 15.258 12.133 1 95.94 71 SER B CA 1
ATOM 1553 C C . SER B 1 71 ? -6.516 16.359 12.523 1 95.94 71 SER B C 1
ATOM 1555 O O . SER B 1 71 ? -6.34 17.516 12.156 1 95.94 71 SER B O 1
ATOM 1557 N N . VAL B 1 72 ? -7.523 15.969 13.234 1 94.88 72 VAL B N 1
ATOM 1558 C CA . VAL B 1 72 ? -8.469 16.953 13.734 1 94.88 72 VAL B CA 1
ATOM 1559 C C . VAL B 1 72 ? -7.766 17.906 14.711 1 94.88 72 VAL B C 1
ATOM 1561 O O . VAL B 1 72 ? -7.941 19.125 14.641 1 94.88 72 VAL B O 1
ATOM 1564 N N . ILE B 1 73 ? -6.953 17.375 15.594 1 94.69 73 ILE B N 1
ATOM 1565 C CA . ILE B 1 73 ? -6.195 18.172 16.547 1 94.69 73 ILE B CA 1
ATOM 1566 C C . ILE B 1 73 ? -5.277 19.141 15.805 1 94.69 73 ILE B C 1
ATOM 1568 O O . ILE B 1 73 ? -5.109 20.297 16.219 1 94.69 73 ILE B O 1
ATOM 1572 N N . LEU B 1 74 ? -4.695 18.688 14.734 1 94.81 74 LEU B N 1
ATOM 1573 C CA . LEU B 1 74 ? -3.832 19.531 13.914 1 94.81 74 LEU B CA 1
ATOM 1574 C C . LEU B 1 74 ? -4.613 20.703 13.328 1 94.81 74 LEU B C 1
ATOM 1576 O O . LEU B 1 74 ? -4.152 21.844 13.359 1 94.81 74 LEU B O 1
ATOM 1580 N N . ILE B 1 75 ? -5.793 20.422 12.82 1 93.38 75 ILE B N 1
ATOM 1581 C CA . ILE B 1 75 ? -6.613 21.469 12.211 1 93.38 75 ILE B CA 1
ATOM 1582 C C . ILE B 1 75 ? -7 22.5 13.273 1 93.38 75 ILE B C 1
ATOM 1584 O O . ILE B 1 75 ? -6.871 23.703 13.047 1 93.38 75 ILE B O 1
ATOM 1588 N N . VAL B 1 76 ? -7.406 22 14.453 1 92.25 76 VAL B N 1
ATOM 1589 C CA . VAL B 1 76 ? -7.742 22.891 15.562 1 92.25 76 VAL B CA 1
ATOM 1590 C C . VAL B 1 76 ? -6.492 23.641 16.016 1 92.25 76 VAL B C 1
ATOM 1592 O O . VAL B 1 76 ? -6.555 24.844 16.312 1 92.25 76 VAL B O 1
ATOM 1595 N N . GLY B 1 77 ? -5.375 22.891 16.078 1 90.19 77 GLY B N 1
ATOM 1596 C CA . GLY B 1 77 ? -4.133 23.5 16.5 1 90.19 77 GLY B CA 1
ATOM 1597 C C . GLY B 1 77 ? -3.695 24.656 15.609 1 90.19 77 GLY B C 1
ATOM 1598 O O . GLY B 1 77 ? -3.193 25.672 16.094 1 90.19 77 GLY B O 1
ATOM 1599 N N . VAL B 1 78 ? -3.922 24.531 14.367 1 87.5 78 VAL B N 1
ATOM 1600 C CA . VAL B 1 78 ? -3.566 25.594 13.422 1 87.5 78 VAL B CA 1
ATOM 1601 C C . VAL B 1 78 ? -4.512 26.781 13.594 1 87.5 78 VAL B C 1
ATOM 1603 O O . VAL B 1 78 ? -4.102 27.922 13.445 1 87.5 78 VAL B O 1
ATOM 1606 N N . CYS B 1 79 ? -5.738 26.484 13.969 1 85.88 79 CYS B N 1
ATOM 1607 C CA . CYS B 1 79 ? -6.719 27.547 14.172 1 85.88 79 CYS B CA 1
ATOM 1608 C C . CYS B 1 79 ? -6.438 28.312 15.453 1 85.88 79 CYS B C 1
ATOM 1610 O O . CYS B 1 79 ? -6.66 29.531 15.523 1 85.88 79 CYS B O 1
ATOM 1612 N N . VAL B 1 80 ? -5.973 27.594 16.469 1 86.69 80 VAL B N 1
ATOM 1613 C CA . VAL B 1 80 ? -5.719 28.234 17.766 1 86.69 80 VAL B CA 1
ATOM 1614 C C . VAL B 1 80 ? -4.25 28.641 17.859 1 86.69 80 VAL B C 1
ATOM 1616 O O . VAL B 1 80 ? -3.826 29.219 18.859 1 86.69 80 VAL B O 1
ATOM 1619 N N . ASP B 1 81 ? -3.475 28.516 16.859 1 82.25 81 ASP B N 1
ATOM 1620 C CA . ASP B 1 81 ? -2.066 28.906 16.781 1 82.25 81 ASP B CA 1
ATOM 1621 C C . ASP B 1 81 ? -1.274 28.281 17.938 1 82.25 81 ASP B C 1
ATOM 1623 O O . ASP B 1 81 ? -0.526 28.984 18.625 1 82.25 81 ASP B O 1
ATOM 1627 N N . SER B 1 82 ? -1.582 27.031 18.203 1 85.31 82 SER B N 1
ATOM 1628 C CA . SER B 1 82 ? -0.83 26.328 19.234 1 85.31 82 SER B CA 1
ATOM 1629 C C . SER B 1 82 ? 0.153 25.344 18.625 1 85.31 82 SER B C 1
ATOM 1631 O O . SER B 1 82 ? -0.24 24.469 17.859 1 85.31 82 SER B O 1
ATOM 1633 N N . LYS B 1 83 ? 1.44 25.484 19 1 84.88 83 LYS B N 1
ATOM 1634 C CA . LYS B 1 83 ? 2.498 24.641 18.453 1 84.88 83 LYS B CA 1
ATOM 1635 C C . LYS B 1 83 ? 2.414 23.219 19 1 84.88 83 LYS B C 1
ATOM 1637 O O . LYS B 1 83 ? 2.684 22.266 18.281 1 84.88 83 LYS B O 1
ATOM 1642 N N . GLY B 1 84 ? 2.014 23.078 20.25 1 87.25 84 GLY B N 1
ATOM 1643 C CA . GLY B 1 84 ? 1.994 21.781 20.922 1 87.25 84 GLY B CA 1
ATOM 1644 C C . GLY B 1 84 ? 1.007 20.797 20.297 1 87.25 84 GLY B C 1
ATOM 1645 O O . GLY B 1 84 ? 1.206 19.594 20.359 1 87.25 84 GLY B O 1
ATOM 1646 N N . MET B 1 85 ? -0.012 21.297 19.688 1 89.44 85 MET B N 1
ATOM 1647 C CA . MET B 1 85 ? -1.065 20.453 19.125 1 89.44 85 MET B CA 1
ATOM 1648 C C . MET B 1 85 ? -0.636 19.859 17.797 1 89.44 85 MET B C 1
ATOM 1650 O O . MET B 1 85 ? -1.253 18.922 17.297 1 89.44 85 MET B O 1
ATOM 1654 N N . LEU B 1 86 ? 0.398 20.359 17.25 1 91.31 86 LEU B N 1
ATOM 1655 C CA . LEU B 1 86 ? 0.87 19.875 15.961 1 91.31 86 LEU B CA 1
ATOM 1656 C C . LEU B 1 86 ? 1.738 18.625 16.141 1 91.31 86 LEU B C 1
ATOM 1658 O O . LEU B 1 86 ? 1.786 17.766 15.25 1 91.31 86 LEU B O 1
ATOM 1662 N N . LEU B 1 87 ? 2.346 18.438 17.281 1 91.19 87 LEU B N 1
ATOM 1663 C CA . LEU B 1 87 ? 3.332 17.391 17.516 1 91.19 87 LEU B CA 1
ATOM 1664 C C . LEU B 1 87 ? 2.68 16.016 17.5 1 91.19 87 LEU B C 1
ATOM 1666 O O . LEU B 1 87 ? 3.242 15.07 16.938 1 91.19 87 LEU B O 1
ATOM 1670 N N . PRO B 1 88 ? 1.506 15.852 18.109 1 93.38 88 PRO B N 1
ATOM 1671 C CA . PRO B 1 88 ? 0.875 14.531 18.062 1 93.38 88 PRO B CA 1
ATOM 1672 C C . PRO B 1 88 ? 0.628 14.039 16.641 1 93.38 88 PRO B C 1
ATOM 1674 O O . PRO B 1 88 ? 0.799 12.852 16.359 1 93.38 88 PRO B O 1
ATOM 1677 N N . TRP B 1 89 ? 0.225 14.891 15.75 1 95.06 89 TRP B N 1
ATOM 1678 C CA . TRP B 1 89 ? -0.008 14.539 14.352 1 95.06 89 TRP B CA 1
ATOM 1679 C C . TRP B 1 89 ? 1.29 14.109 13.672 1 95.06 89 TRP B C 1
ATOM 1681 O O . TRP B 1 89 ? 1.332 13.078 13 1 95.06 89 TRP B O 1
ATOM 1691 N N . VAL B 1 90 ? 2.293 14.781 13.922 1 94.31 90 VAL B N 1
ATOM 1692 C CA . VAL B 1 90 ? 3.582 14.477 13.312 1 94.31 90 VAL B CA 1
ATOM 1693 C C . VAL B 1 90 ? 4.047 13.094 13.758 1 94.31 90 VAL B C 1
ATOM 1695 O O . VAL B 1 90 ? 4.5 12.289 12.945 1 94.31 90 VAL B O 1
ATOM 1698 N N . THR B 1 91 ? 3.9 12.867 15.031 1 93.88 91 THR B N 1
ATOM 1699 C CA . THR B 1 91 ? 4.34 11.594 15.594 1 93.88 91 THR B CA 1
ATOM 1700 C C . THR B 1 91 ? 3.496 10.438 15.062 1 93.88 91 THR B C 1
ATOM 1702 O O . THR B 1 91 ? 4.031 9.43 14.602 1 93.88 91 THR B O 1
ATOM 1705 N N . THR B 1 92 ? 2.232 10.57 15.047 1 94.56 92 THR B N 1
ATOM 1706 C CA . THR B 1 92 ? 1.326 9.5 14.656 1 94.56 92 THR B CA 1
ATOM 1707 C C . THR B 1 92 ? 1.451 9.211 13.164 1 94.56 92 THR B C 1
ATOM 1709 O O . THR B 1 92 ? 1.529 8.047 12.75 1 94.56 92 THR B O 1
ATOM 1712 N N . VAL B 1 93 ? 1.534 10.258 12.398 1 94.94 93 VAL B N 1
ATOM 1713 C CA . VAL B 1 93 ? 1.62 10.086 10.953 1 94.94 93 VAL B CA 1
ATOM 1714 C C . VAL B 1 93 ? 2.967 9.469 10.578 1 94.94 93 VAL B C 1
ATOM 1716 O O . VAL B 1 93 ? 3.041 8.609 9.695 1 94.94 93 VAL B O 1
ATOM 1719 N N . SER B 1 94 ? 4.004 9.898 11.258 1 94.19 94 SER B N 1
ATOM 1720 C CA . SER B 1 94 ? 5.316 9.305 11.016 1 94.19 94 SER B CA 1
ATOM 1721 C C . SER B 1 94 ? 5.324 7.82 11.367 1 94.19 94 SER B C 1
ATOM 1723 O O . SER B 1 94 ? 5.844 7 10.602 1 94.19 94 SER B O 1
ATOM 1725 N N . CYS B 1 95 ? 4.754 7.461 12.5 1 91.94 95 CYS B N 1
ATOM 1726 C CA . CYS B 1 95 ? 4.688 6.074 12.945 1 91.94 95 CYS B CA 1
ATOM 1727 C C . CYS B 1 95 ? 3.855 5.23 11.992 1 91.94 95 CYS B C 1
ATOM 1729 O O . CYS B 1 95 ? 4.262 4.133 11.609 1 91.94 95 CYS B O 1
ATOM 1731 N N . THR B 1 96 ? 2.744 5.754 11.594 1 92.81 96 THR B N 1
ATOM 1732 C CA . THR B 1 96 ? 1.869 5.035 10.672 1 92.81 96 THR B CA 1
ATOM 1733 C C . THR B 1 96 ? 2.559 4.816 9.328 1 92.81 96 THR B C 1
ATOM 1735 O O . THR B 1 96 ? 2.484 3.73 8.758 1 92.81 96 THR B O 1
ATOM 1738 N N . THR B 1 97 ? 3.201 5.828 8.867 1 91.62 97 THR B N 1
ATOM 1739 C CA . THR B 1 97 ? 3.912 5.723 7.598 1 91.62 97 THR B CA 1
ATOM 1740 C C . THR B 1 97 ? 5.031 4.691 7.684 1 91.62 97 THR B C 1
ATOM 1742 O O . THR B 1 97 ? 5.227 3.9 6.758 1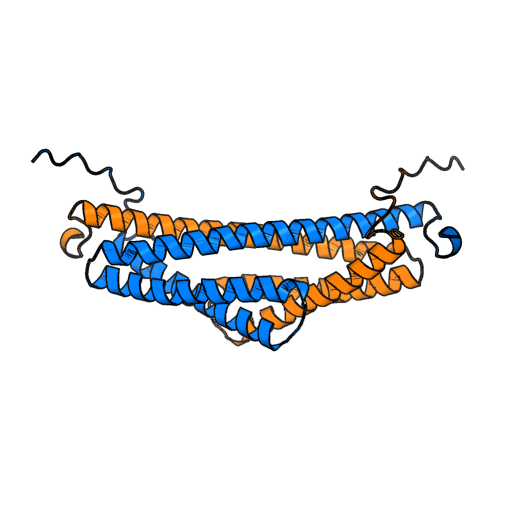 91.62 97 THR B O 1
ATOM 1745 N N . ALA B 1 98 ? 5.758 4.648 8.766 1 91.44 98 ALA B N 1
ATOM 1746 C CA . ALA B 1 98 ? 6.828 3.676 8.977 1 91.44 98 ALA B CA 1
ATOM 1747 C C . ALA B 1 98 ? 6.285 2.25 8.953 1 91.44 98 ALA B C 1
ATOM 1749 O O . ALA B 1 98 ? 6.863 1.368 8.312 1 91.44 98 ALA B O 1
ATOM 1750 N N . ILE B 1 99 ? 5.195 2.062 9.562 1 89.5 99 ILE B N 1
ATOM 1751 C CA . ILE B 1 99 ? 4.578 0.742 9.609 1 89.5 99 ILE B CA 1
ATOM 1752 C C . ILE B 1 99 ? 4.09 0.345 8.219 1 89.5 99 ILE B C 1
ATOM 1754 O O . ILE B 1 99 ? 4.234 -0.809 7.809 1 89.5 99 ILE B O 1
ATOM 1758 N N . ASP B 1 100 ? 3.568 1.301 7.5 1 87.75 100 ASP B N 1
ATOM 1759 C CA . ASP B 1 100 ? 3.107 1.046 6.141 1 87.75 100 ASP B CA 1
ATOM 1760 C C . ASP B 1 100 ? 4.262 0.595 5.246 1 87.75 100 ASP B C 1
ATOM 1762 O O . ASP B 1 100 ? 4.086 -0.272 4.387 1 87.75 100 ASP B O 1
ATOM 1766 N N . ILE B 1 101 ? 5.328 1.162 5.453 1 89.81 101 ILE B N 1
ATOM 1767 C CA . ILE B 1 101 ? 6.5 0.8 4.664 1 89.81 101 ILE B CA 1
ATOM 1768 C C . ILE B 1 101 ? 6.93 -0.624 5.008 1 89.81 101 ILE B C 1
ATOM 1770 O O . ILE B 1 101 ? 7.219 -1.423 4.113 1 89.81 101 ILE B O 1
ATOM 1774 N N . VAL B 1 102 ? 6.98 -0.928 6.273 1 88.06 102 VAL B N 1
ATOM 1775 C CA . VAL B 1 102 ? 7.355 -2.268 6.711 1 88.06 102 VAL B CA 1
ATOM 1776 C C . VAL B 1 102 ? 6.379 -3.293 6.137 1 88.06 102 VAL B C 1
ATOM 1778 O O . VAL B 1 102 ? 6.797 -4.332 5.625 1 88.06 102 VAL B O 1
ATOM 1781 N N . LEU B 1 103 ? 5.105 -3.008 6.145 1 84.81 103 LEU B N 1
ATOM 1782 C CA . LEU B 1 103 ? 4.082 -3.912 5.629 1 84.81 103 LEU B CA 1
ATOM 1783 C C . LEU B 1 103 ? 4.207 -4.062 4.113 1 84.81 103 LEU B C 1
ATOM 1785 O O . LEU B 1 103 ? 4.043 -5.164 3.582 1 84.81 103 LEU B O 1
ATOM 1789 N N . ALA B 1 104 ? 4.48 -2.998 3.436 1 85.56 104 ALA B N 1
ATOM 1790 C CA . ALA B 1 104 ? 4.656 -3.039 1.986 1 85.56 104 ALA B CA 1
ATOM 1791 C C . ALA B 1 104 ? 5.836 -3.926 1.602 1 85.56 104 ALA B C 1
ATOM 1793 O O . ALA B 1 104 ? 5.762 -4.688 0.636 1 85.56 104 ALA B O 1
ATOM 1794 N N . VAL B 1 105 ? 6.949 -3.83 2.348 1 88.19 105 VAL B N 1
ATOM 1795 C CA . VAL B 1 105 ? 8.133 -4.637 2.08 1 88.19 105 VAL B CA 1
ATOM 1796 C C . VAL B 1 105 ? 7.828 -6.109 2.354 1 88.19 105 VAL B C 1
ATOM 1798 O O . VAL B 1 105 ? 8.266 -6.988 1.606 1 88.19 105 VAL B O 1
ATOM 1801 N N . TYR B 1 106 ? 7.109 -6.355 3.404 1 87.06 106 TYR B N 1
ATOM 1802 C CA . TYR B 1 106 ? 6.703 -7.719 3.729 1 87.06 106 TYR B CA 1
ATOM 1803 C C . TYR B 1 106 ? 5.879 -8.328 2.6 1 87.06 106 TYR B C 1
ATOM 1805 O O . TYR B 1 106 ? 6.133 -9.453 2.174 1 87.06 106 TYR B O 1
ATOM 1813 N N . LEU B 1 107 ? 4.926 -7.633 2.078 1 85.31 107 LEU B N 1
ATOM 1814 C CA . LEU B 1 107 ? 4.07 -8.117 1.002 1 85.31 107 LEU B CA 1
ATOM 1815 C C . LEU B 1 107 ? 4.871 -8.312 -0.282 1 85.31 107 LEU B C 1
ATOM 1817 O O . LEU B 1 107 ? 4.637 -9.273 -1.023 1 85.31 107 LEU B O 1
ATOM 1821 N N . LEU B 1 108 ? 5.785 -7.406 -0.528 1 88.81 108 LEU B N 1
ATOM 1822 C CA . LEU B 1 108 ? 6.625 -7.516 -1.715 1 88.81 108 LEU B CA 1
ATOM 1823 C C . LEU B 1 108 ? 7.477 -8.781 -1.662 1 88.81 108 LEU B C 1
ATOM 1825 O O . LEU B 1 108 ? 7.613 -9.484 -2.666 1 88.81 108 LEU B O 1
ATOM 1829 N N . LYS B 1 109 ? 8.047 -9.039 -0.455 1 90.88 109 LYS B N 1
ATOM 1830 C CA . LYS B 1 109 ? 8.82 -10.266 -0.274 1 90.88 109 LYS B CA 1
ATOM 1831 C C . LYS B 1 109 ? 7.973 -11.5 -0.572 1 90.88 109 LYS B C 1
A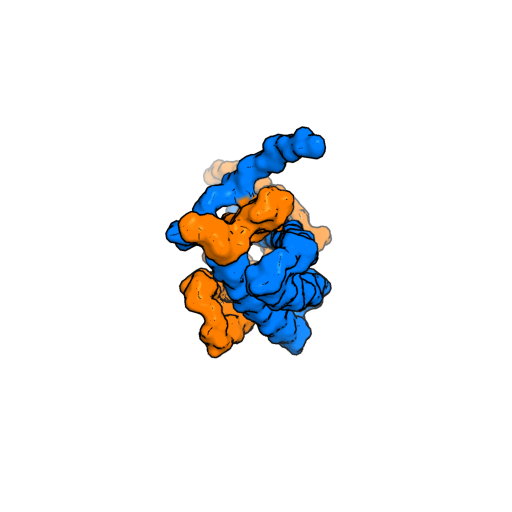TOM 1833 O O . LYS B 1 109 ? 8.438 -12.438 -1.218 1 90.88 109 LYS B O 1
ATOM 1838 N N . ASP B 1 110 ? 6.762 -11.492 -0.117 1 87.12 110 ASP B N 1
ATOM 1839 C CA . ASP B 1 110 ? 5.859 -12.617 -0.345 1 87.12 110 ASP B CA 1
ATOM 1840 C C . ASP B 1 110 ? 5.574 -12.797 -1.833 1 87.12 110 ASP B C 1
ATOM 1842 O O . ASP B 1 110 ? 5.578 -13.922 -2.34 1 87.12 110 ASP B O 1
ATOM 1846 N N . VAL B 1 111 ? 5.367 -11.742 -2.51 1 91.56 111 VAL B N 1
ATOM 1847 C CA . VAL B 1 111 ? 5.023 -11.812 -3.926 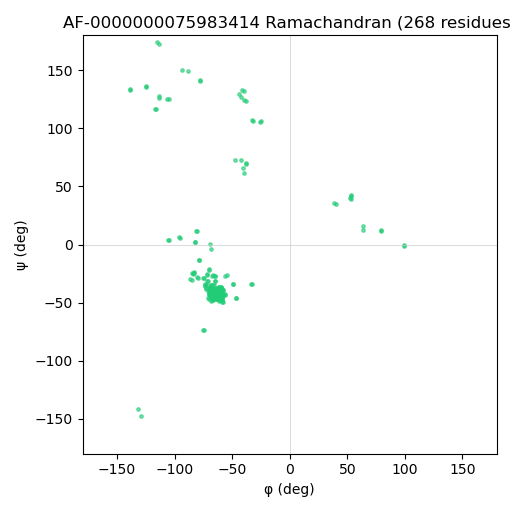1 91.56 111 VAL B CA 1
ATOM 1848 C C . VAL B 1 111 ? 6.234 -12.297 -4.727 1 91.56 111 VAL B C 1
ATOM 1850 O O . VAL B 1 111 ? 6.094 -13.109 -5.645 1 91.56 111 VAL B O 1
ATOM 1853 N N . VAL B 1 112 ? 7.363 -11.898 -4.398 1 91.12 112 VAL B N 1
ATOM 1854 C CA . VAL B 1 112 ? 8.586 -12.305 -5.086 1 91.12 112 VAL B CA 1
ATOM 1855 C C . VAL B 1 112 ? 8.805 -13.805 -4.902 1 91.12 112 VAL B C 1
ATOM 1857 O O . VAL B 1 112 ? 9.172 -14.508 -5.848 1 91.12 112 VAL B O 1
ATOM 1860 N N . TYR B 1 113 ? 8.586 -14.203 -3.697 1 90.06 113 TYR B N 1
ATOM 1861 C CA . TYR B 1 113 ? 8.688 -15.633 -3.428 1 90.06 113 TYR B CA 1
ATOM 1862 C C . TYR B 1 113 ? 7.723 -16.422 -4.297 1 90.06 113 TYR B C 1
ATOM 1864 O O . TYR B 1 113 ? 8.094 -17.453 -4.871 1 90.06 113 TYR B O 1
ATOM 1872 N N . CYS B 1 114 ? 6.551 -15.969 -4.426 1 90.88 114 CYS B N 1
ATOM 1873 C CA . CYS B 1 114 ? 5.566 -16.641 -5.27 1 90.88 114 CYS B CA 1
ATOM 1874 C C . CYS B 1 114 ? 6.008 -16.625 -6.73 1 90.88 114 CYS B C 1
ATOM 1876 O O . CYS B 1 114 ? 5.867 -17.641 -7.426 1 90.88 114 CYS B O 1
ATOM 1878 N N . LEU B 1 115 ? 6.547 -15.523 -7.148 1 92.88 115 LEU B N 1
ATOM 1879 C CA . LEU B 1 115 ? 7.012 -15.414 -8.531 1 92.88 115 LEU B CA 1
ATOM 1880 C C . LEU B 1 115 ? 8.148 -16.391 -8.797 1 92.88 115 LEU B C 1
ATOM 1882 O O . LEU B 1 115 ? 8.156 -17.078 -9.82 1 92.88 115 LEU B O 1
ATOM 1886 N N . LEU B 1 116 ? 9.055 -16.484 -7.863 1 89.5 116 LEU B N 1
ATOM 1887 C CA . LEU B 1 116 ? 10.195 -17.375 -8.031 1 89.5 116 LEU B CA 1
ATOM 1888 C C . LEU B 1 116 ? 9.734 -18.828 -8.07 1 89.5 116 LEU B C 1
ATOM 1890 O O . LEU B 1 116 ? 10.266 -19.641 -8.836 1 89.5 116 LEU B O 1
ATOM 1894 N N . CYS B 1 117 ? 8.773 -19.141 -7.262 1 89.56 117 CYS B N 1
ATOM 1895 C CA . CYS B 1 117 ? 8.25 -20.5 -7.246 1 89.56 117 CYS B CA 1
ATOM 1896 C C . CYS B 1 117 ? 7.621 -20.859 -8.586 1 89.56 117 CYS B C 1
ATOM 1898 O O . CYS B 1 117 ? 7.898 -21.922 -9.148 1 89.56 117 CYS B O 1
ATOM 1900 N N . VAL B 1 118 ? 6.84 -20.031 -9.117 1 91.38 118 VAL B N 1
ATOM 1901 C CA . VAL B 1 118 ? 6.113 -20.297 -10.352 1 91.38 118 VAL B CA 1
ATOM 1902 C C . VAL B 1 118 ? 7.086 -20.297 -11.531 1 91.38 118 VAL B C 1
ATOM 1904 O O . VAL B 1 118 ? 6.953 -21.125 -12.445 1 91.38 118 VAL B O 1
ATOM 1907 N N . ILE B 1 119 ? 8.031 -19.422 -11.586 1 90.69 119 ILE B N 1
ATOM 1908 C CA . ILE B 1 119 ? 9.031 -19.391 -12.641 1 90.69 119 ILE B CA 1
ATOM 1909 C C . ILE B 1 119 ? 9.867 -20.672 -12.586 1 90.69 119 ILE B C 1
ATOM 1911 O O . ILE B 1 119 ? 10.227 -21.234 -13.625 1 90.69 119 ILE B O 1
ATOM 1915 N N . SER B 1 120 ? 10.25 -21.125 -11.344 1 88.12 120 SER B N 1
ATOM 1916 C CA . SER B 1 120 ? 10.977 -22.375 -11.195 1 88.12 120 SER B CA 1
ATOM 1917 C C . SER B 1 120 ? 10.172 -23.547 -11.727 1 88.12 120 SER B C 1
ATOM 1919 O O . SER B 1 120 ? 10.727 -24.469 -12.344 1 88.12 120 SER B O 1
ATOM 1921 N N . GLN B 1 121 ? 8.93 -23.484 -11.43 1 86.94 121 GLN B N 1
ATOM 1922 C CA . GLN B 1 121 ? 8.07 -24.531 -11.977 1 86.94 121 GLN B CA 1
ATOM 1923 C C . GLN B 1 121 ? 8.016 -24.453 -13.5 1 86.94 121 GLN B C 1
ATOM 1925 O O . GLN B 1 121 ? 7.945 -25.484 -14.172 1 86.94 121 GLN B O 1
ATOM 1930 N N . TYR B 1 122 ? 7.93 -23.281 -14.039 1 87.12 122 TYR B N 1
ATOM 1931 C CA . TYR B 1 122 ? 7.977 -23.109 -15.484 1 87.12 122 TYR B CA 1
ATOM 1932 C C . TYR B 1 122 ? 9.242 -23.719 -16.078 1 87.12 122 TYR B C 1
ATOM 1934 O O . TYR B 1 122 ? 9.203 -24.375 -17.109 1 87.12 122 TYR B O 1
ATOM 1942 N N . GLN B 1 123 ? 10.312 -23.516 -15.445 1 85.19 123 GLN B N 1
ATOM 1943 C CA . GLN B 1 123 ? 11.594 -24.047 -15.898 1 85.19 123 GLN B CA 1
ATOM 1944 C C . GLN B 1 123 ? 11.625 -25.578 -15.797 1 85.19 123 GLN B C 1
ATOM 1946 O O . GLN B 1 123 ? 12.188 -26.25 -16.656 1 85.19 123 GLN B O 1
ATOM 1951 N N . GLU B 1 124 ? 11.055 -26.109 -14.742 1 82.88 124 GLU B N 1
ATOM 1952 C CA . GLU B 1 124 ? 10.969 -27.547 -14.594 1 82.88 124 GLU B CA 1
ATOM 1953 C C . GLU B 1 124 ? 10.117 -28.172 -15.703 1 82.88 124 GLU B C 1
ATOM 1955 O O . GLU B 1 124 ? 10.453 -29.219 -16.25 1 82.88 124 GLU B O 1
ATOM 1960 N N . TYR B 1 125 ? 9.023 -27.516 -16.031 1 83 125 TYR B N 1
ATOM 1961 C CA . TYR B 1 125 ? 8.18 -27.984 -17.125 1 83 125 TYR B CA 1
ATOM 1962 C C . TYR B 1 125 ? 8.938 -27.984 -18.438 1 83 125 TYR B C 1
ATOM 1964 O O . TYR B 1 125 ? 8.789 -28.906 -19.25 1 83 125 TYR B O 1
ATOM 1972 N N . ARG B 1 126 ? 9.664 -26.953 -18.656 1 83.44 126 ARG B N 1
ATOM 1973 C CA . ARG B 1 126 ? 10.438 -26.828 -19.891 1 83.44 126 ARG B CA 1
ATOM 1974 C C . ARG B 1 126 ? 11.516 -27.906 -19.969 1 83.44 126 ARG B C 1
ATOM 1976 O O . ARG B 1 126 ? 11.867 -28.359 -21.062 1 83.44 126 ARG B O 1
ATOM 1983 N N . ALA B 1 127 ? 12.008 -28.297 -18.844 1 80.88 127 ALA B N 1
ATOM 1984 C CA . ALA B 1 127 ? 13.039 -29.344 -18.781 1 80.88 127 ALA B CA 1
ATOM 1985 C C . ALA B 1 127 ? 12.414 -30.734 -18.844 1 80.88 127 ALA B C 1
ATOM 1987 O O . ALA B 1 127 ? 13.133 -31.734 -18.922 1 80.88 127 ALA B O 1
ATOM 1988 N N . GLY B 1 128 ? 11.102 -30.875 -18.984 1 76.69 128 GLY B N 1
ATOM 1989 C CA . GLY B 1 128 ? 10.43 -32.156 -19.062 1 76.69 128 GLY B CA 1
ATOM 1990 C C . GLY B 1 128 ? 10.242 -32.812 -17.703 1 76.69 128 GLY B C 1
ATOM 1991 O O . GLY B 1 128 ? 10.023 -34.031 -17.625 1 76.69 128 GLY B O 1
ATOM 1992 N N . ARG B 1 129 ? 10.5 -31.938 -16.75 1 75.25 129 ARG B N 1
ATOM 1993 C CA . ARG B 1 129 ? 10.352 -32.438 -15.383 1 75.25 129 ARG B CA 1
ATOM 1994 C C . ARG B 1 129 ? 9.211 -31.703 -14.672 1 75.25 129 ARG B C 1
ATOM 1996 O O . ARG B 1 129 ? 8.531 -30.859 -15.258 1 75.25 129 ARG B O 1
ATOM 2003 N N . GLY B 1 130 ? 8.797 -32.094 -13.367 1 63.19 130 GLY B N 1
ATOM 2004 C CA . GLY B 1 130 ? 7.844 -31.359 -12.547 1 63.19 130 GLY B CA 1
ATOM 2005 C C . GLY B 1 130 ? 6.438 -31.938 -12.602 1 63.19 130 GLY B C 1
ATOM 2006 O O . GLY B 1 130 ? 5.48 -31.266 -12.203 1 63.19 130 GLY B O 1
ATOM 2007 N N . ARG B 1 131 ? 6.344 -32.969 -13.398 1 66 131 ARG B N 1
ATOM 2008 C CA . ARG B 1 131 ? 5.066 -33.656 -13.406 1 66 131 ARG B CA 1
ATOM 2009 C C . ARG B 1 131 ? 4.926 -34.562 -12.18 1 66 131 ARG B C 1
ATOM 2011 O O . ARG B 1 131 ? 5.91 -34.844 -11.492 1 66 131 ARG B O 1
ATOM 2018 N N . PRO B 1 132 ? 3.715 -34.562 -11.656 1 64.12 132 PRO B N 1
ATOM 2019 C CA . PRO B 1 132 ? 3.543 -35.438 -10.484 1 64.12 132 PRO B CA 1
ATOM 2020 C C . PRO B 1 132 ? 4.398 -36.688 -10.547 1 64.12 132 PRO B C 1
ATOM 2022 O O . PRO B 1 132 ? 4.84 -37.188 -9.508 1 64.12 132 PRO B O 1
ATOM 2025 N N . GLU B 1 133 ? 4.59 -37.156 -11.625 1 58.84 133 GLU B N 1
ATOM 2026 C CA . GLU B 1 133 ? 5.32 -38.406 -11.789 1 58.84 133 GLU B CA 1
ATOM 2027 C C . GLU B 1 133 ? 6.801 -38.219 -11.461 1 58.84 133 GLU B C 1
ATOM 2029 O O . GLU B 1 133 ? 7.488 -39.188 -11.125 1 58.84 133 GLU B O 1
ATOM 2034 N N . ASP B 1 134 ? 7.246 -37.031 -11.539 1 59.19 134 ASP B N 1
ATOM 2035 C CA . ASP B 1 134 ? 8.664 -36.812 -11.258 1 59.19 134 ASP B CA 1
ATOM 2036 C C . ASP B 1 134 ? 8.914 -36.688 -9.758 1 59.19 134 ASP B C 1
ATOM 2038 O O . ASP B 1 134 ? 10.07 -36.719 -9.32 1 59.19 134 ASP B O 1
ATOM 2042 N N . ASN B 1 135 ? 8.008 -36.344 -9.023 1 51.66 135 ASN B N 1
ATOM 2043 C CA . ASN B 1 135 ? 8.18 -36.281 -7.578 1 51.66 135 ASN B CA 1
ATOM 2044 C C . ASN B 1 135 ? 8.32 -37.656 -6.973 1 51.66 135 ASN B C 1
ATOM 2046 O O . ASN B 1 135 ? 8.359 -37.812 -5.75 1 51.66 135 ASN B O 1
ATOM 2050 N N . PHE B 1 136 ? 8.297 -38.812 -7.73 1 40.88 136 PHE B N 1
ATOM 2051 C CA . PHE B 1 136 ? 8.586 -40.094 -7.137 1 40.88 136 PHE B CA 1
ATOM 2052 C C . PHE B 1 136 ? 10.086 -40.312 -7.016 1 40.88 136 PHE B C 1
ATOM 2054 O O . PHE B 1 136 ? 10.852 -39.875 -7.883 1 40.88 136 PHE B O 1
#

Sequence (272 aa):
MTTSPEPMAILTTCCRRSVRDGSFIAGIYTLVLYMAVVIVGTFYLNSLLEPALLGVTLLSVVLAGFCVVTSVILIVGVCVDSKGMLLPWVTTVSCTTAIDIVLAVYLLKDVVYCLLCVISQYQEYRAGRGRPEDNFMTTSPEPMAILTTCCRRSVRDGSFIAGIYTLVLYMAVVIVGTFYLNSLLEPALLGVTLLSVVLAGFCVVTSVILIVGVCVDSKGMLLPWVTTVSCTTAIDIVLAVYLLKDVVYCLLCVISQYQEYRAGRGRPEDNF

Solvent-accessible surface area (backbone atoms only — not comparable to full-atom values): 14095 Å² total; per-residue (Å²): 134,81,74,64,80,66,74,75,44,86,44,80,57,24,90,91,42,44,28,58,58,28,29,45,48,35,19,51,50,47,27,52,51,25,47,50,47,30,54,40,33,50,52,48,61,72,60,66,70,51,76,84,50,43,62,58,38,49,53,51,25,54,46,25,48,52,34,31,56,25,19,52,41,27,40,50,16,64,74,68,70,39,52,76,40,42,50,59,29,52,52,44,48,49,52,45,50,53,49,48,50,54,52,50,52,53,53,49,54,53,51,49,51,40,49,46,29,40,50,16,36,38,43,27,42,73,67,75,38,72,45,80,76,58,78,105,132,81,72,65,80,67,74,77,42,86,46,83,57,27,90,91,41,45,28,58,59,30,30,45,50,35,19,52,49,47,28,54,53,25,47,50,47,29,54,41,33,50,52,48,62,71,60,67,69,52,76,86,50,43,63,57,38,50,52,51,26,56,47,25,47,53,33,32,55,25,19,52,40,29,40,52,14,63,73,68,70,39,54,75,40,41,50,59,28,52,52,42,47,51,52,45,50,54,51,50,50,54,52,52,51,53,52,50,54,53,51,49,51,40,49,46,28,40,52,16,35,38,44,28,41,73,66,76,38,70,45,79,77,57,78,107

Radius of gyration: 24.37 Å; Cα contacts (8 Å, |Δi|>4): 310; chains: 2; bounding box: 40×81×56 Å

Foldseek 3Di:
DPPPPPPPDPDCDAPNHGPLVNQLVVLVVLLVVLVVLLVVLVVVLVVVDDPVCNVVSVVLNVLSVQLNVLSVLSNVCSVVVHPVSNVSNVVSVVVSVVSVVVVVVVVVVVVVVVVVVVVVCVVQVVVVHDPPVRVD/DPPPPPPPDPDCADPNHGPLVNQLVVLVVLLVVLVVLLVVLVVVLVVVDDPVCNVVSVVLNVLSVQLNVLSVLSNVCSVVVHPVSNVSNVVSVVVSVVSVVVVVVVVVVVVVVVVVVVVVCVVQVVVVHNPPVNVD

pLDDT: mean 81.36, std 14.19, range [32.38, 96.19]